Protein AF-A0A2E9K2K3-F1 (afdb_monomer_lite)

Sequence (294 aa):
MCGYCFEGYYLSGWQNGNYDASRIDSEGLVLGEDGFVAMGLVEYTGGDESQARELMNRFPEFALTPWVIMKIHQQSPLSDDAVRWVDAAYARQAVVRQQPESYWYSHKDEYPRLDSFYHYARMGNWASLVSLPLLDEAERFLLDIFSHCTYEIKEGKPDGEMFILPSLYRNKLSDVFKAAPLEVFLATELLIQFRSESWVLPMTISVDVEVFFISYFPGWRRIVANHVFGNESSDIIETIGNILPLNTLKGLFLRHQNDKQRVSLLTHFVESRVSDDQVNPAELLAEMKNSAIF

Foldseek 3Di:
DAQVQCLVLLLQQFDPLDGHCVRRDPVPPVPPPLQCVQRNLLLLLEDAQVVLVVLCVPPVPDLCSLVSLLSHCVVPNYDPVSQVSSQVSLCVVLVVLCDPPAPNVVCCVVQVLLNVLSNPDGSVCNVVSDDPVNLVSLLVVLCVLLVQWDWDFDQQPDPRDTDTQGEHDADGNQCCQVRPVNSNSVSVVSCVVPVLVPPSLLNSLSYHYRHDNRGNVLSVSLVSLLSCCVRHDPVSVVSSLSRHALSSLLSSCSNPLVPPVSLVSSLVSLVRDPDGPRDDSVVSNVVSVVSNPD

pLDDT: mean 83.77, std 13.74, range [43.09, 98.38]

Radius of gyration: 18.71 Å; chains: 1; bounding box: 48×42×46 Å

Structure (mmCIF, N/CA/C/O backbone):
data_AF-A0A2E9K2K3-F1
#
_entry.id   AF-A0A2E9K2K3-F1
#
loop_
_atom_site.group_PDB
_atom_site.id
_atom_site.type_symbol
_atom_site.label_atom_id
_atom_site.label_alt_id
_atom_site.label_comp_id
_atom_site.label_asym_id
_atom_site.label_entity_id
_atom_site.label_seq_id
_atom_site.pdbx_PDB_ins_code
_atom_site.Cartn_x
_atom_site.Cartn_y
_atom_site.Cartn_z
_atom_site.occupancy
_atom_site.B_iso_or_equiv
_atom_site.auth_seq_id
_atom_site.auth_comp_id
_atom_site.auth_asym_id
_atom_site.auth_atom_id
_atom_site.pdbx_PDB_model_num
ATOM 1 N N . MET A 1 1 ? -11.976 -5.772 -19.505 1.00 48.38 1 MET A N 1
ATOM 2 C CA . MET A 1 1 ? -11.391 -4.452 -19.829 1.00 48.38 1 MET A CA 1
ATOM 3 C C . MET A 1 1 ? -10.269 -4.241 -18.802 1.00 48.38 1 MET A C 1
ATOM 5 O O . MET A 1 1 ? -10.520 -4.515 -17.637 1.00 48.38 1 MET A O 1
ATOM 9 N N . CYS A 1 2 ? -9.050 -3.883 -19.229 1.00 64.31 2 CYS A N 1
ATOM 10 C CA . CYS A 1 2 ? -7.805 -3.844 -18.431 1.00 64.31 2 CYS A CA 1
ATOM 11 C C . CYS A 1 2 ? -7.724 -2.665 -17.432 1.00 64.31 2 CYS A C 1
ATOM 13 O O . CYS A 1 2 ? -7.708 -1.517 -17.867 1.00 64.31 2 CYS A O 1
ATOM 15 N N . GLY A 1 3 ? -7.644 -2.929 -16.117 1.00 60.19 3 GLY A N 1
ATOM 16 C CA . GLY A 1 3 ? -7.465 -1.880 -15.095 1.00 60.19 3 GLY A CA 1
ATOM 17 C C . GLY A 1 3 ? -6.051 -1.315 -14.989 1.00 60.19 3 GLY A C 1
ATOM 18 O O . GLY A 1 3 ? -5.879 -0.130 -14.728 1.00 60.19 3 GLY A O 1
ATOM 19 N N . TYR A 1 4 ? -5.047 -2.115 -15.331 1.00 67.94 4 TYR A N 1
ATOM 20 C CA . TYR A 1 4 ? -3.658 -1.670 -15.397 1.00 67.94 4 TYR A CA 1
ATOM 21 C C . TYR A 1 4 ? -3.387 -0.558 -16.425 1.00 67.94 4 TYR A C 1
ATOM 23 O O . TYR A 1 4 ? -2.422 0.196 -16.323 1.00 67.94 4 TYR A O 1
ATOM 31 N N . CYS A 1 5 ? -4.248 -0.446 -17.434 1.00 71.75 5 CYS A N 1
ATOM 32 C CA . CYS A 1 5 ? -4.056 0.430 -18.580 1.00 71.75 5 CYS A CA 1
ATOM 33 C C . CYS A 1 5 ? -4.129 1.929 -18.223 1.00 71.75 5 CYS A C 1
ATOM 35 O O . CYS A 1 5 ? -3.732 2.766 -19.030 1.00 71.75 5 CYS A O 1
ATOM 37 N N . PHE A 1 6 ? -4.594 2.272 -17.017 1.00 74.06 6 PHE A N 1
ATOM 38 C CA . PHE A 1 6 ? -4.644 3.649 -16.514 1.00 74.06 6 PHE A CA 1
ATOM 39 C C . PHE A 1 6 ? -3.600 3.936 -15.434 1.00 74.06 6 PHE A C 1
ATOM 41 O O . PHE A 1 6 ? -3.493 5.073 -14.985 1.00 74.06 6 PHE A O 1
ATOM 48 N N . GLU A 1 7 ? -2.795 2.957 -15.018 1.00 78.06 7 GLU A N 1
ATOM 49 C CA . GLU A 1 7 ? -1.817 3.176 -13.947 1.00 78.06 7 GLU A CA 1
ATOM 50 C C . GLU A 1 7 ? -0.791 4.238 -14.307 1.00 78.06 7 GLU A C 1
ATOM 52 O O . GLU A 1 7 ? -0.54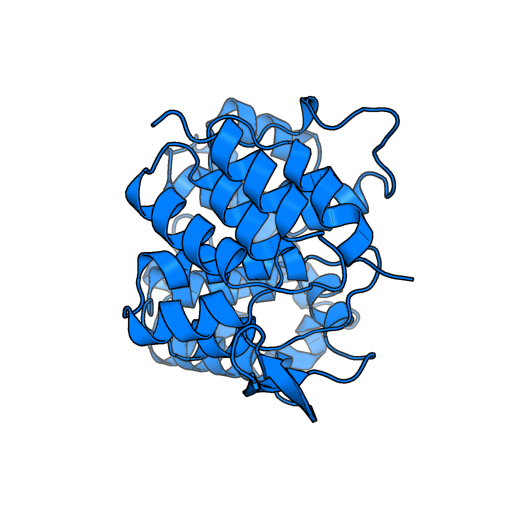5 5.142 -13.512 1.00 78.06 7 GLU A O 1
ATOM 57 N N . GLY A 1 8 ? -0.250 4.177 -15.527 1.00 77.69 8 GLY A N 1
ATOM 58 C CA . GLY A 1 8 ? 0.701 5.175 -16.015 1.00 77.69 8 GLY A CA 1
ATOM 59 C C . GLY A 1 8 ? 0.149 6.602 -15.944 1.00 77.69 8 GLY A C 1
ATOM 60 O O . GLY A 1 8 ? 0.905 7.539 -15.700 1.00 77.69 8 GLY A O 1
ATOM 61 N N . TYR A 1 9 ? -1.171 6.757 -16.077 1.00 81.19 9 TYR A N 1
ATOM 62 C CA . TYR A 1 9 ? -1.842 8.041 -15.949 1.00 81.19 9 TYR A CA 1
ATOM 63 C C . TYR A 1 9 ? -1.829 8.549 -14.503 1.00 81.19 9 TYR A C 1
ATOM 65 O O . TYR A 1 9 ? -1.385 9.668 -14.255 1.00 81.19 9 TYR A O 1
ATOM 73 N N . TYR A 1 10 ? -2.222 7.727 -13.527 1.00 83.25 10 TYR A N 1
ATOM 74 C CA . TYR A 1 10 ? -2.184 8.135 -12.117 1.00 83.25 10 TYR A CA 1
ATOM 75 C C . TYR A 1 10 ? -0.760 8.317 -11.586 1.00 83.25 10 TYR A C 1
ATOM 77 O O . TYR A 1 10 ? -0.550 9.142 -10.698 1.00 83.25 10 TYR A O 1
ATOM 85 N N . LEU A 1 11 ? 0.223 7.613 -12.158 1.00 86.12 11 LEU A N 1
ATOM 86 C CA . LEU A 1 11 ? 1.640 7.799 -11.848 1.00 86.12 11 LEU A CA 1
ATOM 87 C C . LEU A 1 11 ? 2.203 9.134 -12.362 1.00 86.12 11 LEU A C 1
ATOM 89 O O . LEU A 1 11 ? 3.205 9.595 -11.823 1.00 86.12 11 LEU A O 1
ATOM 93 N N . SER A 1 12 ? 1.561 9.794 -13.333 1.00 83.56 12 SER A N 1
ATOM 94 C CA . SER A 1 12 ? 1.997 11.117 -13.816 1.00 83.56 12 SER A CA 1
ATOM 95 C C . SER A 1 12 ? 1.914 12.226 -12.756 1.00 83.56 12 SER A C 1
ATOM 97 O O . SER A 1 12 ? 2.543 13.271 -12.910 1.00 83.56 12 SER A O 1
ATOM 99 N N . GLY A 1 13 ? 1.191 11.988 -11.653 1.00 84.44 13 GLY A N 1
ATOM 100 C CA . GLY A 1 13 ? 1.174 12.880 -10.492 1.00 84.44 13 GLY A CA 1
ATOM 101 C C . GLY A 1 13 ? 2.507 12.948 -9.734 1.00 84.44 13 GLY A C 1
ATOM 102 O O . GLY A 1 13 ? 2.710 13.868 -8.945 1.00 84.44 13 GLY A O 1
ATOM 103 N N . TRP A 1 14 ? 3.432 12.009 -9.955 1.00 86.75 14 TRP A N 1
ATOM 104 C CA . TRP A 1 14 ? 4.758 12.053 -9.340 1.00 86.75 14 TRP A CA 1
ATOM 105 C C . TRP A 1 14 ? 5.686 13.050 -10.046 1.00 86.75 14 TRP A C 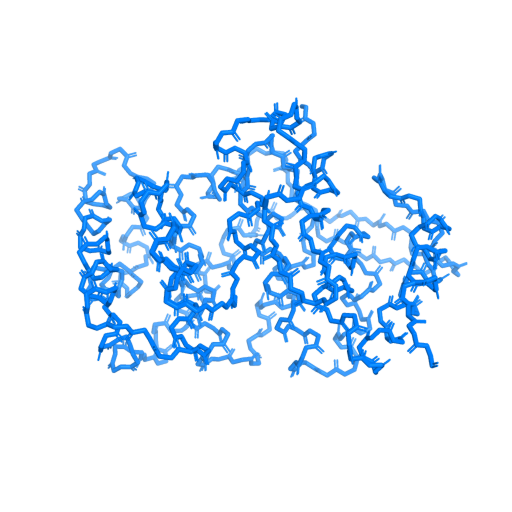1
ATOM 107 O O . TRP A 1 14 ? 5.885 12.993 -11.259 1.00 86.75 14 TRP A O 1
ATOM 117 N N . GLN A 1 15 ? 6.348 13.907 -9.269 1.00 79.44 15 GLN A N 1
ATOM 118 C CA . GLN A 1 15 ? 7.482 14.707 -9.725 1.00 79.44 15 GLN A CA 1
ATOM 119 C C . GLN A 1 15 ? 8.516 14.875 -8.608 1.00 79.44 15 GLN A C 1
ATOM 121 O O . GLN A 1 15 ? 8.186 15.288 -7.497 1.00 79.44 15 GLN A O 1
ATOM 126 N N . ASN A 1 16 ? 9.790 14.632 -8.924 1.00 77.31 16 ASN A N 1
ATOM 127 C CA . ASN A 1 16 ? 10.926 14.821 -8.018 1.00 77.31 16 ASN A CA 1
ATOM 128 C C . ASN A 1 16 ? 10.736 14.091 -6.674 1.00 77.31 16 ASN A C 1
ATOM 130 O O . ASN A 1 16 ? 11.061 14.639 -5.618 1.00 77.31 16 ASN A O 1
ATOM 134 N N . GLY A 1 17 ? 10.160 12.884 -6.703 1.00 80.62 17 GLY A N 1
ATOM 135 C CA . GLY A 1 17 ? 9.870 12.091 -5.504 1.00 80.62 17 GLY A CA 1
ATOM 136 C C . GLY A 1 17 ? 8.690 12.578 -4.655 1.00 80.62 17 GLY A C 1
ATOM 137 O O . GLY A 1 17 ? 8.510 12.078 -3.550 1.00 80.62 17 GLY A O 1
ATOM 138 N N . ASN A 1 18 ? 7.880 13.525 -5.140 1.00 82.94 18 ASN A N 1
ATOM 139 C CA . ASN A 1 18 ? 6.654 13.974 -4.474 1.00 82.94 18 ASN A CA 1
ATOM 140 C C . ASN A 1 18 ? 5.435 13.683 -5.348 1.00 82.94 18 ASN A C 1
ATOM 142 O O . ASN A 1 18 ? 5.488 13.878 -6.562 1.00 82.94 18 ASN A O 1
ATOM 146 N N . TYR A 1 19 ? 4.342 13.239 -4.731 1.00 85.81 19 TYR A N 1
ATOM 147 C CA . TYR A 1 19 ? 3.086 12.988 -5.427 1.00 85.81 19 TYR A CA 1
ATOM 148 C C . TYR A 1 19 ? 2.134 14.173 -5.282 1.00 85.81 19 TYR A C 1
ATOM 150 O O . TYR A 1 19 ? 1.870 14.625 -4.170 1.00 85.81 19 TYR A O 1
ATOM 158 N N . ASP A 1 20 ? 1.607 14.654 -6.403 1.00 80.81 20 ASP A N 1
ATOM 159 C CA . ASP A 1 20 ? 0.660 15.761 -6.458 1.00 80.81 20 ASP A CA 1
ATOM 160 C C . ASP A 1 20 ? -0.375 15.504 -7.564 1.00 80.81 20 ASP A C 1
ATOM 162 O O . ASP A 1 20 ? -0.107 15.614 -8.763 1.00 80.81 20 ASP A O 1
ATOM 166 N N . ALA A 1 21 ? -1.594 15.155 -7.150 1.00 77.94 21 ALA A N 1
ATOM 167 C CA . ALA A 1 21 ? -2.686 14.844 -8.060 1.00 77.94 21 ALA A CA 1
ATOM 168 C C . ALA A 1 21 ? -3.215 16.046 -8.846 1.00 77.94 21 ALA A C 1
ATOM 170 O O . ALA A 1 21 ? -3.940 15.835 -9.813 1.00 77.94 21 ALA A O 1
ATOM 171 N N . SER A 1 22 ? -2.883 17.291 -8.480 1.00 75.44 22 SER A N 1
ATOM 172 C CA . SER A 1 22 ? -3.309 18.465 -9.263 1.00 75.44 22 SER A CA 1
ATOM 173 C C . SER A 1 22 ? -2.671 18.508 -10.656 1.00 75.44 22 SER A C 1
ATOM 175 O O . SER A 1 22 ? -3.162 19.191 -11.551 1.00 75.44 22 SER A O 1
ATOM 177 N N . ARG A 1 23 ? -1.591 17.744 -10.850 1.00 74.62 23 ARG A N 1
ATOM 178 C CA . ARG A 1 23 ? -0.863 17.598 -12.119 1.00 74.62 23 ARG A CA 1
ATOM 179 C C . ARG A 1 23 ? -1.487 16.586 -13.062 1.00 74.62 23 ARG A C 1
ATOM 181 O O . ARG A 1 23 ? -1.112 16.526 -14.229 1.00 74.62 23 ARG A O 1
ATOM 188 N N . ILE A 1 24 ? -2.398 15.776 -12.544 1.00 76.81 24 ILE A N 1
ATOM 189 C CA . ILE A 1 24 ? -3.171 14.841 -13.337 1.00 76.81 24 ILE A CA 1
ATOM 190 C C . ILE A 1 24 ? -4.220 15.678 -14.071 1.00 76.81 24 ILE A C 1
ATOM 192 O O . ILE A 1 24 ? -5.016 16.360 -13.429 1.00 76.81 24 ILE A O 1
ATOM 196 N N . ASP A 1 25 ? -4.192 15.668 -15.405 1.00 59.47 25 ASP A N 1
ATOM 197 C CA . ASP A 1 25 ? -5.058 16.516 -16.231 1.00 59.47 25 ASP A CA 1
ATOM 198 C C . ASP A 1 25 ? -6.541 16.363 -15.832 1.00 59.47 25 ASP A C 1
ATOM 200 O O . ASP A 1 25 ? -7.069 15.256 -15.679 1.00 59.47 25 ASP A O 1
ATOM 204 N N . SER A 1 26 ? -7.215 17.498 -15.636 1.00 53.34 26 SER A N 1
ATOM 205 C CA . SER A 1 26 ? -8.619 17.575 -15.223 1.00 53.34 26 SER A CA 1
ATOM 206 C C . SER A 1 26 ? -9.590 16.990 -16.255 1.00 53.34 26 SER A C 1
ATOM 208 O O . SER A 1 26 ? -10.634 16.467 -15.866 1.00 53.34 26 SER A O 1
ATOM 210 N N . GLU A 1 27 ? -9.237 17.004 -17.548 1.00 44.72 27 GLU A N 1
ATOM 211 C CA . GLU A 1 27 ? -10.013 16.331 -18.605 1.00 44.72 27 GLU A CA 1
ATOM 212 C C . GLU A 1 27 ? -9.815 14.802 -18.594 1.00 44.72 27 GLU A C 1
ATOM 214 O O . GLU A 1 27 ? -10.581 14.063 -19.213 1.00 44.72 27 GLU A O 1
ATOM 219 N N . GLY A 1 28 ? -8.813 14.312 -17.853 1.00 46.88 28 GLY A N 1
ATOM 220 C CA . GLY A 1 28 ? -8.371 12.925 -17.848 1.00 46.88 28 GLY A CA 1
ATOM 221 C C . GLY A 1 28 ? -8.604 12.171 -16.539 1.00 46.88 28 GLY A C 1
ATOM 222 O O . GLY A 1 28 ? -7.968 11.147 -16.334 1.00 46.88 28 GLY A O 1
ATOM 223 N N . LEU A 1 29 ? -9.535 12.564 -15.659 1.00 58.34 29 LEU A N 1
ATOM 224 C CA . LEU A 1 29 ? -10.075 11.621 -14.657 1.00 58.34 29 LEU A CA 1
ATOM 225 C C . LEU A 1 29 ? -10.868 10.518 -15.383 1.00 58.34 29 LEU A C 1
ATOM 227 O O . LEU A 1 29 ? -12.095 10.475 -15.325 1.00 58.34 29 LEU A O 1
ATOM 231 N N . VAL A 1 30 ? -10.161 9.625 -16.087 1.00 60.34 30 VAL A N 1
ATOM 232 C CA . VAL A 1 30 ? -10.735 8.662 -17.039 1.00 60.34 30 VAL A CA 1
ATOM 233 C C . VAL A 1 30 ? -11.764 7.756 -16.360 1.00 60.34 30 VAL A C 1
ATOM 235 O O . VAL A 1 30 ? -12.686 7.263 -17.002 1.00 60.34 30 VAL A O 1
ATOM 238 N N . LEU A 1 31 ? -11.627 7.579 -15.043 1.00 68.50 31 LEU A N 1
ATOM 239 C CA . LEU A 1 31 ? -12.462 6.725 -14.205 1.00 68.50 31 LEU A CA 1
ATOM 240 C C . LEU A 1 31 ? -13.157 7.474 -13.053 1.00 68.50 31 LEU A C 1
ATOM 242 O O . LEU A 1 31 ? -13.659 6.836 -12.129 1.00 68.50 31 LEU A O 1
ATOM 246 N N . GLY A 1 32 ? -13.170 8.811 -13.080 1.00 77.19 32 GLY A N 1
ATOM 247 C CA . GLY A 1 32 ? -13.750 9.628 -12.010 1.00 77.19 32 GLY A CA 1
ATOM 248 C C . GLY A 1 32 ? -13.039 9.482 -10.657 1.00 77.19 32 GLY A C 1
ATOM 249 O O . GLY A 1 32 ? -11.881 9.058 -10.577 1.00 77.19 32 GLY A O 1
ATOM 250 N N . GLU A 1 33 ? -13.740 9.858 -9.585 1.00 79.44 33 GLU A N 1
ATOM 251 C CA . GLU A 1 33 ? -13.212 9.837 -8.212 1.00 79.44 33 GLU A CA 1
ATOM 252 C C . GLU A 1 33 ? -12.865 8.421 -7.738 1.00 79.44 33 GLU A C 1
ATOM 254 O O . GLU A 1 33 ? -11.801 8.229 -7.156 1.00 79.44 33 GLU A O 1
ATOM 259 N N . ASP A 1 34 ? -13.688 7.420 -8.061 1.00 77.62 34 ASP A N 1
ATOM 260 C CA . ASP A 1 34 ? -13.450 6.026 -7.664 1.00 77.62 34 ASP A CA 1
ATOM 261 C C . ASP A 1 34 ? -12.127 5.482 -8.217 1.00 77.62 34 ASP A C 1
ATOM 263 O O . ASP A 1 34 ? -11.364 4.828 -7.503 1.00 77.62 34 ASP A O 1
ATOM 267 N N . GLY A 1 35 ? -11.819 5.763 -9.488 1.00 77.62 35 GLY A N 1
ATOM 268 C CA . GLY A 1 35 ? -10.556 5.334 -10.085 1.00 77.62 35 GLY A CA 1
ATOM 269 C C . GLY A 1 35 ? -9.352 6.082 -9.525 1.00 77.62 35 GLY A C 1
ATOM 270 O O . GLY A 1 35 ? -8.306 5.475 -9.297 1.00 77.62 35 GLY A O 1
ATOM 271 N N . PHE A 1 36 ? -9.507 7.377 -9.231 1.00 80.44 36 PHE A N 1
ATOM 272 C CA . PHE A 1 36 ? -8.468 8.133 -8.537 1.00 80.44 36 PHE A CA 1
ATOM 273 C C . PHE A 1 36 ? -8.199 7.583 -7.141 1.00 80.44 36 PHE A C 1
ATOM 275 O O . PHE A 1 36 ? -7.045 7.410 -6.759 1.00 80.44 36 PHE A O 1
ATOM 282 N N . VAL A 1 37 ? -9.240 7.259 -6.385 1.00 81.00 37 VAL A N 1
ATOM 283 C CA . VAL A 1 37 ? -9.073 6.688 -5.053 1.00 81.00 37 VAL A CA 1
ATOM 284 C C . VAL A 1 37 ? -8.426 5.303 -5.117 1.00 81.00 37 VAL A C 1
ATOM 286 O O . VAL A 1 37 ? -7.546 4.996 -4.314 1.00 81.00 37 VAL A O 1
ATOM 289 N N . ALA A 1 38 ? -8.795 4.490 -6.105 1.00 78.62 38 ALA A N 1
ATOM 290 C CA . ALA A 1 38 ? -8.217 3.166 -6.288 1.00 78.62 38 ALA A CA 1
ATOM 291 C C . ALA A 1 38 ? -6.723 3.194 -6.657 1.00 78.62 38 ALA A C 1
ATOM 293 O O . ALA A 1 38 ? -5.954 2.368 -6.167 1.00 78.62 38 ALA A O 1
ATOM 294 N N . MET A 1 39 ? -6.302 4.136 -7.508 1.00 79.25 39 MET A N 1
ATOM 295 C CA . MET A 1 39 ? -4.968 4.103 -8.124 1.00 79.25 39 MET A CA 1
ATOM 296 C C . MET A 1 39 ? -4.033 5.249 -7.733 1.00 79.25 39 MET A C 1
ATOM 298 O O . MET A 1 39 ? -2.820 5.060 -7.776 1.00 79.25 39 MET A O 1
ATOM 302 N N . GLY A 1 40 ? -4.571 6.415 -7.374 1.00 82.00 40 GLY A N 1
ATOM 303 C CA . GLY A 1 40 ? -3.816 7.631 -7.059 1.00 82.00 40 GLY A CA 1
ATOM 304 C C . GLY A 1 40 ? -3.781 7.978 -5.571 1.00 82.00 40 GLY A C 1
ATOM 305 O O . GLY A 1 40 ? -2.737 8.375 -5.066 1.00 82.00 40 GLY A O 1
ATOM 306 N N . LEU A 1 41 ? -4.878 7.784 -4.825 1.00 86.19 41 LEU A N 1
ATOM 307 C CA . LEU A 1 41 ? -4.931 8.150 -3.398 1.00 86.19 41 LEU A CA 1
ATOM 308 C C . LEU A 1 41 ? -3.833 7.454 -2.584 1.00 86.19 41 LEU A C 1
ATOM 310 O O . LEU A 1 41 ? -3.184 8.071 -1.747 1.00 86.19 41 LEU A O 1
ATOM 314 N N . VAL A 1 42 ? -3.592 6.178 -2.867 1.00 85.81 42 VAL A N 1
ATOM 315 C CA . VAL A 1 42 ? -2.572 5.349 -2.209 1.00 85.81 42 VAL A CA 1
ATOM 316 C C . VAL A 1 42 ? -1.132 5.782 -2.495 1.00 85.81 42 VAL A C 1
ATOM 318 O O . VAL A 1 42 ? -0.221 5.299 -1.831 1.00 85.81 42 VAL A O 1
ATOM 321 N N . GLU A 1 43 ? -0.909 6.699 -3.437 1.00 86.75 43 GLU A N 1
ATOM 322 C CA . GLU A 1 43 ? 0.409 7.281 -3.701 1.00 86.75 43 GLU A CA 1
ATOM 323 C C . GLU A 1 43 ? 0.756 8.405 -2.707 1.00 86.75 43 GLU A C 1
ATOM 325 O O . GLU A 1 43 ? 1.941 8.638 -2.456 1.00 86.75 43 GLU A O 1
ATOM 330 N N . TYR A 1 44 ? -0.247 9.015 -2.051 1.00 84.00 44 TYR A N 1
ATOM 331 C CA . TYR A 1 44 ? -0.106 10.045 -1.004 1.00 84.00 44 TYR A CA 1
ATOM 332 C C . TYR A 1 44 ? 0.415 9.502 0.337 1.00 84.00 44 TYR A C 1
ATOM 334 O O . TYR A 1 44 ? -0.049 9.873 1.411 1.00 84.00 44 TYR A O 1
ATOM 342 N N . THR A 1 45 ? 1.408 8.619 0.335 1.00 71.56 45 THR A N 1
ATOM 343 C CA . THR A 1 45 ? 1.966 8.095 1.594 1.00 71.56 45 THR A CA 1
ATOM 344 C C . THR A 1 45 ? 2.991 9.028 2.236 1.00 71.56 45 THR A C 1
ATOM 346 O O . THR A 1 45 ? 3.723 8.571 3.104 1.00 71.56 45 THR A O 1
ATOM 349 N N . GLY A 1 46 ? 3.071 10.287 1.802 1.00 72.56 46 GLY A N 1
ATOM 350 C CA . GLY A 1 46 ? 3.877 11.351 2.395 1.00 72.56 46 GLY A CA 1
ATOM 351 C C . GLY A 1 46 ? 3.217 12.712 2.186 1.00 72.56 46 GLY A C 1
ATOM 352 O O . GLY A 1 46 ? 2.381 12.862 1.296 1.00 72.56 46 GLY A O 1
ATOM 353 N N . GLY A 1 47 ? 3.535 13.681 3.045 1.00 82.00 47 GLY A N 1
ATOM 354 C CA . GLY A 1 47 ? 2.908 15.002 3.022 1.00 82.00 47 GLY A CA 1
ATOM 355 C C . GLY A 1 47 ? 2.864 15.679 4.389 1.00 82.00 47 GLY A C 1
ATOM 356 O O . GLY A 1 47 ? 3.566 15.282 5.322 1.00 82.00 47 GLY A O 1
ATOM 357 N N . ASP A 1 48 ? 2.026 16.707 4.496 1.00 87.50 48 ASP A N 1
ATOM 358 C CA . ASP A 1 48 ? 1.853 17.519 5.696 1.00 87.50 48 ASP A CA 1
ATOM 359 C C . ASP A 1 48 ? 0.372 17.672 6.099 1.00 87.50 48 ASP A C 1
ATOM 361 O O . ASP A 1 48 ? -0.536 17.048 5.542 1.00 87.50 48 ASP A O 1
ATOM 365 N N . GLU A 1 49 ? 0.128 18.522 7.095 1.00 91.31 49 GLU A N 1
ATOM 366 C CA . GLU A 1 49 ? -1.204 18.848 7.606 1.00 91.31 49 GLU A CA 1
ATOM 367 C C . GLU A 1 4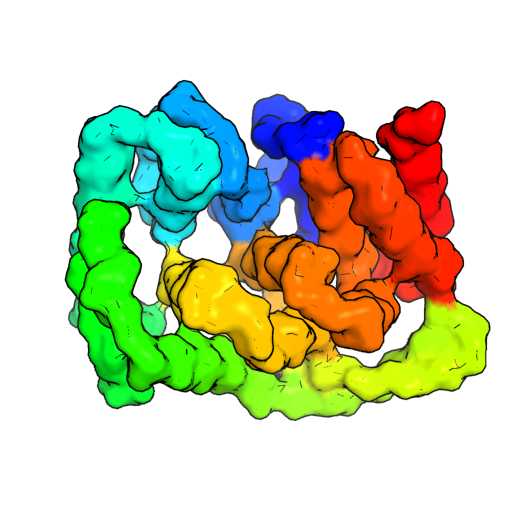9 ? -2.145 19.411 6.529 1.00 91.31 49 GLU A C 1
ATOM 369 O O . GLU A 1 49 ? -3.344 19.121 6.550 1.00 91.31 49 GLU A O 1
ATOM 374 N N . SER A 1 50 ? -1.631 20.201 5.582 1.00 89.50 50 SER A N 1
ATOM 375 C CA . SER A 1 50 ? -2.445 20.765 4.503 1.00 89.50 50 SER A CA 1
ATOM 376 C C . SER A 1 50 ? -2.928 19.655 3.576 1.00 89.50 50 SER A C 1
ATOM 378 O O . SER A 1 50 ? -4.121 19.583 3.270 1.00 89.50 50 SER A O 1
ATOM 380 N N . GLN A 1 51 ? -2.023 18.746 3.200 1.00 87.25 51 GLN A N 1
ATOM 381 C CA . GLN A 1 51 ? -2.359 17.597 2.361 1.00 87.25 51 GLN A CA 1
ATOM 382 C C . GLN A 1 51 ? -3.378 16.682 3.050 1.00 87.25 51 GLN A C 1
ATOM 384 O O . GLN A 1 51 ? -4.378 16.298 2.444 1.00 87.25 51 GLN A O 1
ATOM 389 N N . ALA A 1 52 ? -3.179 16.380 4.337 1.00 91.25 52 ALA A N 1
ATOM 390 C CA . ALA A 1 52 ? -4.126 15.578 5.108 1.00 91.25 52 ALA A CA 1
ATOM 391 C C . ALA A 1 52 ? -5.522 16.225 5.151 1.00 91.25 52 ALA A C 1
ATOM 393 O O . ALA A 1 52 ? -6.528 15.540 4.961 1.00 91.25 52 ALA A O 1
ATOM 394 N N . ARG A 1 53 ? -5.606 17.550 5.347 1.00 91.88 53 ARG A N 1
ATOM 395 C CA . ARG A 1 53 ? -6.882 18.288 5.352 1.00 91.88 53 ARG A CA 1
ATOM 396 C C . ARG A 1 53 ? -7.580 18.287 4.003 1.00 91.88 53 ARG A C 1
ATOM 398 O O . ARG A 1 53 ? -8.802 18.151 3.969 1.00 91.88 53 ARG A O 1
ATOM 405 N N . GLU A 1 54 ? -6.835 18.407 2.910 1.00 89.25 54 GLU A N 1
ATOM 406 C CA . GLU A 1 54 ? -7.400 18.273 1.567 1.00 89.25 54 GLU A CA 1
ATOM 407 C C . GLU A 1 54 ? -8.058 16.898 1.390 1.00 89.25 54 GLU A C 1
ATOM 409 O O . GLU A 1 54 ? -9.230 16.822 1.018 1.00 89.25 54 GLU A O 1
ATOM 414 N N . LEU A 1 55 ? -7.345 15.820 1.736 1.00 89.69 55 LEU A N 1
ATOM 415 C CA . LEU A 1 55 ? -7.847 14.450 1.604 1.00 89.69 55 LEU A CA 1
ATOM 416 C C . LEU A 1 55 ? -9.085 14.198 2.477 1.00 89.69 55 LEU A C 1
ATOM 418 O O . LEU A 1 55 ? -10.054 13.607 2.000 1.00 89.69 55 LEU A O 1
ATOM 422 N N . MET A 1 56 ? -9.092 14.696 3.720 1.00 91.94 56 MET A N 1
ATOM 423 C CA . MET A 1 56 ? -10.255 14.604 4.617 1.00 91.94 56 MET A CA 1
ATOM 424 C C . MET A 1 56 ? -11.497 15.292 4.044 1.00 91.94 56 MET A C 1
ATOM 426 O O . MET A 1 56 ? -12.605 14.797 4.234 1.00 91.94 56 MET A O 1
ATOM 430 N N . ASN A 1 57 ? -11.330 16.426 3.360 1.00 89.62 57 ASN A N 1
ATOM 431 C CA . ASN A 1 57 ? -12.449 17.183 2.797 1.00 89.62 57 ASN A CA 1
ATOM 432 C C . ASN A 1 57 ? -12.930 16.608 1.463 1.00 89.62 57 ASN A C 1
ATOM 434 O O . ASN A 1 57 ? -14.129 16.609 1.192 1.00 89.62 57 ASN A O 1
ATOM 438 N N . ARG A 1 58 ? -11.998 16.148 0.625 1.00 86.31 58 ARG A N 1
ATOM 439 C CA . ARG A 1 58 ? -12.282 15.715 -0.745 1.00 86.31 58 ARG A CA 1
ATOM 440 C C . ARG A 1 58 ? -12.737 14.261 -0.827 1.00 86.31 58 ARG A C 1
ATOM 442 O O . ARG A 1 58 ? -13.596 13.954 -1.642 1.00 86.31 58 ARG A O 1
ATOM 449 N N . PHE A 1 59 ? -12.202 13.380 0.022 1.00 88.38 59 PHE A N 1
ATOM 450 C CA . PHE A 1 59 ? -12.462 11.936 -0.035 1.00 88.38 59 PHE A CA 1
ATOM 451 C C . PHE A 1 59 ? -12.912 11.325 1.311 1.00 88.38 59 PHE A C 1
ATOM 453 O O . PHE A 1 59 ? -12.415 10.258 1.684 1.00 88.38 59 PHE A O 1
ATOM 460 N N . PRO A 1 60 ? -13.846 11.936 2.069 1.00 88.75 60 PRO A N 1
ATOM 461 C CA . PRO A 1 60 ? -14.186 11.476 3.419 1.00 88.75 60 PRO A CA 1
ATOM 462 C C . PRO A 1 60 ? -14.870 10.102 3.481 1.00 88.75 60 PRO A C 1
ATOM 464 O O . PRO A 1 60 ? -14.780 9.423 4.504 1.00 88.75 60 PRO A O 1
ATOM 467 N N . GLU A 1 61 ? -15.562 9.712 2.410 1.00 86.75 61 GLU A N 1
ATOM 468 C CA . GLU A 1 61 ? -16.369 8.484 2.339 1.00 86.75 61 GLU A CA 1
ATOM 469 C C . GLU A 1 61 ? -15.546 7.246 1.949 1.00 86.75 61 GLU A C 1
ATOM 471 O O . GLU A 1 61 ? -15.992 6.110 2.110 1.00 86.75 61 GLU A O 1
ATOM 476 N N . PHE A 1 62 ? -14.324 7.440 1.451 1.00 87.88 62 PHE A N 1
ATOM 477 C CA . PHE A 1 62 ? -13.507 6.345 0.951 1.00 87.88 62 PHE A CA 1
ATOM 478 C C . PHE A 1 62 ? -12.728 5.652 2.071 1.00 87.88 62 PHE A C 1
ATOM 480 O O . PHE A 1 62 ? -12.031 6.284 2.866 1.00 87.88 62 PHE A O 1
ATOM 487 N N . ALA A 1 63 ? -12.800 4.318 2.099 1.00 86.31 63 ALA A N 1
ATOM 488 C CA . ALA A 1 63 ? -12.244 3.507 3.183 1.00 86.31 63 ALA A CA 1
ATOM 489 C C . ALA A 1 63 ? -10.717 3.643 3.350 1.00 86.31 63 ALA A C 1
ATOM 491 O O . ALA A 1 63 ? -10.220 3.490 4.464 1.00 86.31 63 ALA A O 1
ATOM 492 N N . LEU A 1 64 ? -9.970 3.961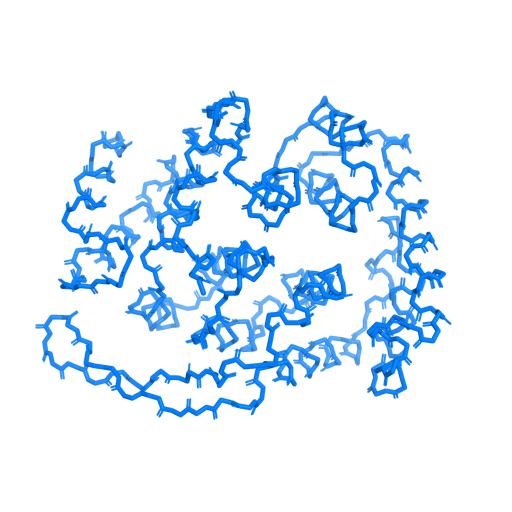 2.283 1.00 91.75 64 LEU A N 1
ATOM 493 C CA . LEU A 1 64 ? -8.512 4.125 2.350 1.00 91.75 64 LEU A CA 1
ATOM 494 C C . LEU A 1 64 ? -8.034 5.527 2.730 1.00 91.75 64 LEU A C 1
ATOM 496 O O . LEU A 1 64 ? -6.887 5.659 3.152 1.00 91.75 64 LEU A O 1
ATOM 500 N N . THR A 1 65 ? -8.872 6.560 2.653 1.00 92.69 65 THR A N 1
ATOM 501 C CA . THR A 1 65 ? -8.505 7.916 3.090 1.00 92.69 65 THR A CA 1
ATOM 502 C C . THR A 1 65 ? -7.927 7.953 4.511 1.00 92.69 65 THR A C 1
ATOM 504 O O . THR A 1 65 ? -6.838 8.506 4.684 1.00 92.69 65 THR A O 1
ATOM 507 N N . PRO A 1 66 ? -8.551 7.329 5.535 1.00 93.88 66 PRO A N 1
ATOM 508 C CA . PRO A 1 66 ? -7.959 7.295 6.873 1.00 93.88 66 PRO A CA 1
ATOM 509 C C . PRO A 1 66 ? -6.625 6.540 6.941 1.00 93.88 66 PRO A C 1
ATOM 511 O O . PRO A 1 66 ? -5.747 6.945 7.701 1.00 93.88 66 PRO A O 1
ATOM 514 N N . TRP A 1 67 ? -6.432 5.495 6.128 1.00 94.25 67 TRP A N 1
ATOM 515 C CA . TRP A 1 67 ? -5.151 4.787 6.058 1.00 94.25 67 TRP A CA 1
ATOM 516 C C . TRP A 1 67 ? -4.049 5.684 5.479 1.00 94.25 67 TRP A C 1
ATOM 518 O O . TRP A 1 67 ? -2.967 5.767 6.053 1.00 94.25 67 TRP A O 1
ATOM 528 N N . VAL A 1 68 ? -4.330 6.425 4.405 1.00 93.94 68 VAL A N 1
ATOM 529 C CA . VAL A 1 68 ? -3.369 7.373 3.815 1.00 93.94 68 VAL A CA 1
ATOM 530 C C . VAL A 1 68 ? -2.982 8.468 4.806 1.00 93.94 68 VAL A C 1
ATOM 532 O O . VAL A 1 68 ? -1.799 8.736 4.998 1.00 93.94 68 VAL A O 1
ATOM 535 N N . ILE A 1 69 ? -3.957 9.052 5.505 1.00 94.12 69 ILE A N 1
ATOM 536 C CA . ILE A 1 69 ? -3.686 10.072 6.529 1.00 94.12 69 ILE A CA 1
ATOM 537 C C . ILE A 1 69 ? -2.852 9.487 7.677 1.00 94.12 69 ILE A C 1
ATOM 539 O O . ILE A 1 69 ? -1.923 10.137 8.155 1.00 94.12 69 ILE A O 1
ATOM 543 N N . MET A 1 70 ? -3.121 8.242 8.087 1.00 93.00 70 MET A N 1
ATOM 544 C CA . MET A 1 70 ? -2.283 7.531 9.056 1.00 93.00 70 MET A CA 1
ATOM 545 C C . MET A 1 70 ? -0.838 7.379 8.549 1.00 93.00 70 MET A C 1
ATOM 547 O O . MET A 1 70 ? 0.093 7.589 9.326 1.00 93.00 70 MET A O 1
ATOM 551 N N . LYS A 1 71 ? -0.623 7.065 7.262 1.00 91.62 71 LYS A N 1
ATOM 552 C CA . LYS A 1 71 ? 0.725 7.010 6.663 1.00 91.62 71 LYS A CA 1
ATOM 553 C C . LYS A 1 71 ? 1.419 8.370 6.670 1.00 91.62 71 LYS A C 1
ATOM 555 O O . LYS A 1 71 ? 2.589 8.431 7.037 1.00 91.62 71 LYS A O 1
ATOM 560 N N . ILE A 1 72 ? 0.708 9.446 6.324 1.00 91.81 72 ILE A N 1
ATOM 561 C CA . ILE A 1 72 ? 1.243 10.814 6.409 1.00 91.81 72 ILE A CA 1
ATOM 562 C C . ILE A 1 72 ? 1.667 11.114 7.851 1.00 91.81 72 ILE A C 1
ATOM 564 O O . ILE A 1 72 ? 2.794 11.546 8.072 1.00 91.81 72 ILE A O 1
ATOM 568 N N . HIS A 1 73 ? 0.821 10.798 8.838 1.00 92.19 73 HIS A N 1
ATOM 569 C CA . HIS A 1 73 ? 1.126 11.015 10.254 1.00 92.19 73 HIS A CA 1
ATOM 570 C C . HIS A 1 73 ? 2.377 10.275 10.738 1.00 92.19 73 HIS A C 1
ATOM 572 O O . HIS A 1 73 ? 3.130 10.805 11.551 1.00 92.19 73 HIS A O 1
ATOM 578 N N . GLN A 1 74 ? 2.618 9.060 10.238 1.00 88.62 74 GLN A N 1
ATOM 579 C CA . GLN A 1 74 ? 3.822 8.289 10.567 1.00 88.62 74 GLN A CA 1
ATOM 580 C C . GLN A 1 74 ? 5.111 8.959 10.072 1.00 88.62 74 GLN A C 1
ATOM 582 O O . G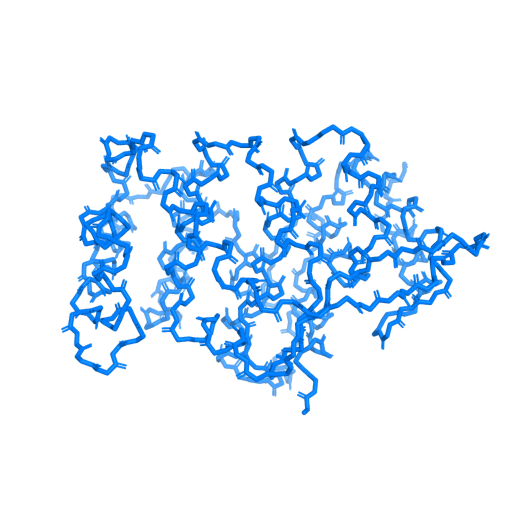LN A 1 74 ? 6.171 8.726 10.648 1.00 88.62 74 GLN A O 1
ATOM 587 N N . GLN A 1 75 ? 5.035 9.772 9.016 1.00 85.75 75 GLN A N 1
ATOM 588 C CA . GLN A 1 75 ? 6.181 10.506 8.475 1.00 85.75 75 GLN A CA 1
ATOM 589 C C . GLN A 1 75 ? 6.296 11.920 9.049 1.00 85.75 75 GLN A C 1
ATOM 591 O O . GLN A 1 75 ? 7.398 12.390 9.321 1.00 85.75 75 GLN A O 1
ATOM 596 N N . SER A 1 76 ? 5.162 12.592 9.232 1.00 87.81 76 SER A N 1
ATOM 597 C CA . SER A 1 76 ? 5.062 13.961 9.724 1.00 87.81 76 SER A CA 1
ATOM 598 C C . SER A 1 76 ? 3.901 14.051 10.716 1.00 87.81 76 SER A C 1
ATOM 600 O O . SER A 1 76 ? 2.746 13.923 10.300 1.00 87.81 76 SER A O 1
ATOM 602 N N . PRO A 1 77 ? 4.167 14.248 12.023 1.00 91.38 77 PRO A N 1
ATOM 603 C CA . PRO A 1 77 ? 3.117 14.298 13.033 1.00 91.38 77 PRO A CA 1
ATOM 604 C C . PRO A 1 77 ? 2.034 15.334 12.700 1.00 91.38 77 PRO A C 1
ATOM 606 O O . PRO A 1 77 ? 2.300 16.531 12.599 1.00 91.38 77 PRO A O 1
ATOM 609 N N . LEU A 1 78 ? 0.806 14.846 12.545 1.00 93.88 78 LEU A N 1
ATOM 610 C CA . LEU A 1 78 ? -0.394 15.646 12.274 1.00 93.88 78 LEU A CA 1
ATOM 611 C C . LEU A 1 78 ? -1.070 16.131 13.561 1.00 93.88 78 LEU A C 1
ATOM 613 O O . LEU A 1 78 ? -0.815 15.612 14.649 1.00 93.88 78 LEU A O 1
ATOM 617 N N . SER A 1 79 ? -1.977 17.097 13.417 1.00 94.75 79 SER A N 1
ATOM 618 C CA . SER A 1 79 ? -2.771 17.639 14.522 1.00 94.75 79 SER A CA 1
ATOM 619 C C . SER A 1 79 ? -3.708 16.611 15.171 1.00 94.75 79 SER A C 1
ATOM 621 O O . SER A 1 79 ? -4.181 15.668 14.530 1.00 94.75 79 SER A O 1
ATOM 623 N N . ASP A 1 80 ? -4.074 16.855 16.433 1.00 95.06 80 ASP A N 1
ATOM 624 C CA . ASP A 1 80 ? -5.054 16.032 17.155 1.00 95.06 80 ASP A CA 1
ATOM 625 C C . ASP A 1 80 ? -6.413 15.967 16.438 1.00 95.06 80 ASP A C 1
ATOM 627 O O . ASP A 1 80 ? -7.145 14.989 16.580 1.00 95.06 80 ASP A O 1
ATOM 631 N N . ASP A 1 81 ? -6.777 17.001 15.674 1.00 95.38 81 ASP A N 1
ATOM 632 C CA . ASP A 1 81 ? -8.004 17.016 14.874 1.00 95.38 81 ASP A CA 1
ATOM 633 C C . ASP A 1 81 ? -7.957 15.952 13.771 1.00 95.38 81 ASP A C 1
ATOM 635 O O . ASP A 1 81 ? -8.916 15.195 13.612 1.00 95.38 81 ASP A O 1
ATOM 639 N N . ALA A 1 82 ? -6.837 15.867 13.044 1.00 94.75 82 ALA A N 1
ATOM 640 C CA . ALA A 1 82 ? -6.627 14.860 12.008 1.00 94.75 82 ALA A CA 1
ATOM 641 C C . ALA A 1 82 ? -6.607 13.446 12.609 1.00 94.75 82 ALA A C 1
ATOM 643 O O . ALA A 1 82 ? -7.249 12.538 12.080 1.00 94.75 82 ALA A O 1
ATOM 644 N N . VAL A 1 83 ? -5.958 13.273 13.766 1.00 95.38 83 VAL A N 1
ATOM 645 C CA . VAL A 1 83 ? -5.940 11.997 14.501 1.00 95.38 83 VAL A CA 1
ATOM 646 C C . VAL A 1 83 ? -7.358 11.563 14.891 1.00 95.38 83 VAL A C 1
ATOM 648 O O . VAL A 1 83 ? -7.772 10.443 14.590 1.00 95.38 83 VAL A O 1
ATOM 651 N N . ARG A 1 84 ? -8.152 12.461 15.494 1.00 96.06 84 ARG A N 1
ATOM 652 C CA . ARG A 1 84 ? -9.549 12.162 15.859 1.00 96.06 84 ARG A CA 1
ATOM 653 C C . ARG A 1 84 ? -10.415 11.854 14.641 1.00 96.06 84 ARG A C 1
ATOM 655 O O . ARG A 1 84 ? -11.328 11.033 14.742 1.00 96.06 84 ARG A O 1
ATOM 662 N N . TRP A 1 85 ? -10.151 12.497 13.505 1.00 96.62 85 TRP A N 1
ATOM 663 C CA . TRP A 1 85 ? -10.859 12.215 12.260 1.00 96.62 85 TRP A CA 1
ATOM 664 C C . TRP A 1 85 ? -10.600 10.783 11.776 1.00 96.62 85 TRP A C 1
ATOM 666 O O . TRP A 1 85 ? -11.557 10.058 11.487 1.00 96.62 85 TRP A O 1
ATOM 676 N N . VAL A 1 86 ? -9.332 10.351 11.752 1.00 96.19 86 VAL A N 1
ATOM 677 C CA . VAL A 1 86 ? -8.945 8.981 11.368 1.00 96.19 86 VAL A CA 1
ATOM 678 C C . VAL A 1 86 ? -9.562 7.961 12.320 1.00 96.19 86 VAL A C 1
ATOM 680 O O . VAL A 1 86 ? -10.185 6.997 11.872 1.00 96.19 86 VAL A O 1
ATOM 683 N N . ASP A 1 87 ? -9.483 8.205 13.628 1.00 95.88 87 ASP A N 1
ATOM 684 C CA . ASP A 1 87 ? -10.061 7.319 14.640 1.00 95.88 87 ASP A CA 1
ATOM 685 C C . ASP A 1 87 ? -11.585 7.184 14.500 1.00 95.88 87 ASP A C 1
ATOM 687 O O . ASP A 1 87 ? -12.137 6.085 14.638 1.00 95.88 87 ASP A O 1
ATOM 691 N N . ALA A 1 88 ? -12.278 8.280 14.174 1.00 95.25 88 ALA A N 1
ATOM 692 C CA . ALA A 1 88 ? -13.707 8.259 13.885 1.00 95.25 88 ALA A CA 1
ATOM 693 C C . ALA A 1 88 ? -14.020 7.489 12.591 1.00 95.25 88 ALA A C 1
ATOM 695 O O . ALA A 1 88 ? -15.018 6.768 12.537 1.00 95.25 88 ALA A O 1
ATOM 696 N N . ALA A 1 89 ? -13.185 7.610 11.557 1.00 95.44 89 ALA A N 1
ATOM 697 C CA . ALA A 1 89 ? -13.338 6.855 10.316 1.00 95.44 89 ALA A CA 1
ATOM 698 C C . ALA A 1 89 ? -13.139 5.346 10.538 1.00 95.44 89 ALA A C 1
ATOM 700 O O . ALA A 1 89 ? -13.972 4.553 10.096 1.00 95.44 89 ALA A O 1
ATOM 701 N N . TYR A 1 90 ? -12.118 4.937 11.296 1.00 94.75 90 TYR A N 1
ATOM 702 C CA . TYR A 1 90 ? -11.919 3.533 11.676 1.00 94.75 90 TYR A CA 1
ATOM 703 C C . TYR A 1 90 ? -13.069 2.990 12.528 1.00 94.75 90 TYR A C 1
ATOM 705 O O . TYR A 1 90 ? -13.506 1.860 12.311 1.00 94.75 90 TYR A O 1
ATOM 713 N N . ALA A 1 91 ? -13.628 3.798 13.435 1.00 93.75 91 ALA A N 1
ATOM 714 C CA . ALA A 1 91 ? -14.819 3.414 14.189 1.00 93.75 91 ALA A CA 1
ATOM 715 C C . ALA A 1 91 ? -16.044 3.189 13.284 1.00 93.75 91 ALA A C 1
ATOM 717 O O . ALA A 1 91 ? -16.781 2.227 13.492 1.00 93.75 91 ALA A O 1
ATOM 718 N N . ARG A 1 92 ? -16.247 4.021 12.251 1.00 94.06 92 ARG A N 1
ATOM 719 C CA . ARG A 1 92 ? -17.312 3.797 11.254 1.00 94.06 92 ARG A CA 1
ATOM 720 C C . ARG A 1 92 ? -17.092 2.497 10.481 1.00 94.06 92 ARG A C 1
ATOM 722 O O . ARG A 1 92 ? -18.023 1.707 10.357 1.00 94.06 92 ARG A O 1
ATOM 729 N N . GLN A 1 93 ? -15.866 2.238 10.027 1.00 93.56 93 GLN A N 1
ATOM 730 C CA . GLN A 1 93 ? -15.531 0.999 9.315 1.00 93.56 93 GLN A CA 1
ATOM 731 C C . GLN A 1 93 ? -15.725 -0.246 10.193 1.00 93.56 93 GLN A C 1
ATOM 733 O O . GLN A 1 93 ? -16.206 -1.270 9.715 1.00 93.56 93 GLN A O 1
ATOM 738 N N . ALA A 1 94 ? -15.466 -0.152 11.501 1.00 93.38 94 ALA A N 1
ATOM 739 C CA . ALA A 1 94 ? -15.759 -1.235 12.438 1.00 93.38 94 ALA A CA 1
ATOM 740 C C . ALA A 1 94 ? -17.256 -1.594 12.496 1.00 93.38 94 ALA A C 1
ATOM 742 O O . ALA A 1 94 ? -17.582 -2.766 12.675 1.00 93.38 94 ALA A O 1
ATOM 743 N N . VAL A 1 95 ? -18.161 -0.624 12.309 1.00 93.56 95 VAL A N 1
ATOM 744 C CA . VAL A 1 95 ? -19.610 -0.877 12.213 1.00 93.56 95 VAL A CA 1
ATOM 745 C C . VAL A 1 95 ? -19.966 -1.526 10.875 1.00 93.56 95 VAL A C 1
ATOM 747 O O . VAL A 1 95 ? -20.703 -2.509 10.866 1.00 93.56 95 VAL A O 1
ATOM 750 N N . VAL A 1 96 ? -19.409 -1.028 9.763 1.00 93.38 96 VAL A N 1
ATOM 751 C CA . VAL A 1 96 ? -19.635 -1.583 8.412 1.00 93.38 96 VAL A CA 1
ATOM 752 C C . VAL A 1 96 ? -19.251 -3.063 8.352 1.00 93.38 96 VAL A C 1
ATOM 754 O O . VAL A 1 96 ? -20.017 -3.880 7.854 1.00 93.38 96 VAL A O 1
ATOM 757 N N . ARG A 1 97 ? -18.117 -3.445 8.949 1.00 93.56 97 ARG A N 1
ATOM 758 C CA . ARG A 1 97 ? -17.660 -4.846 9.038 1.00 93.56 97 ARG A CA 1
ATOM 759 C C . ARG A 1 97 ? -18.647 -5.797 9.717 1.00 93.56 97 ARG A C 1
ATOM 761 O O . ARG A 1 97 ? -18.587 -7.000 9.485 1.00 93.56 97 ARG A O 1
ATOM 768 N N . GLN A 1 98 ? -19.527 -5.284 10.577 1.00 93.19 98 GLN A N 1
ATOM 769 C CA . GLN A 1 98 ? -20.522 -6.093 11.287 1.00 93.19 98 GLN A CA 1
ATOM 770 C C . GLN A 1 98 ? -21.843 -6.231 10.519 1.00 93.19 98 GLN A C 1
ATOM 772 O O . GLN A 1 98 ? -22.745 -6.929 10.986 1.00 93.19 98 GLN A O 1
ATOM 777 N N . GLN A 1 99 ? -21.964 -5.600 9.351 1.00 94.50 99 GLN A N 1
ATOM 778 C CA . GLN A 1 99 ? -23.130 -5.733 8.490 1.00 94.50 99 GLN A CA 1
ATOM 779 C C . GLN A 1 99 ? -23.045 -7.022 7.652 1.00 94.50 99 GLN A C 1
ATOM 781 O O . GLN A 1 99 ? -21.985 -7.282 7.083 1.00 94.50 99 GLN A O 1
ATOM 786 N N . PRO A 1 100 ? -24.124 -7.823 7.534 1.00 94.00 100 PRO A N 1
ATOM 787 C CA . PRO A 1 100 ? -24.119 -9.091 6.792 1.00 94.00 100 PRO A CA 1
ATOM 788 C C . PRO A 1 100 ? -23.647 -9.008 5.333 1.00 94.00 100 PRO A C 1
ATOM 790 O O . PRO A 1 100 ? -23.143 -9.987 4.790 1.00 94.00 100 PRO A O 1
ATOM 793 N N . GLU A 1 101 ? -23.826 -7.854 4.698 1.00 91.25 101 GLU A N 1
ATOM 794 C CA . GLU A 1 101 ? -23.424 -7.557 3.324 1.00 91.25 101 GLU A CA 1
ATOM 795 C C . GLU A 1 101 ? -21.932 -7.223 3.161 1.00 91.25 101 GLU A C 1
ATOM 797 O O . GLU A 1 101 ? -21.432 -7.191 2.036 1.00 91.25 101 GLU A O 1
ATOM 802 N N . SER A 1 102 ? -21.210 -6.970 4.257 1.00 90.69 102 SER A N 1
ATOM 803 C CA . SER A 1 102 ? -19.776 -6.694 4.210 1.00 90.69 102 SER A CA 1
ATOM 804 C C . SER A 1 102 ? -18.990 -7.960 3.878 1.00 90.69 102 SER A C 1
ATOM 806 O O . SER A 1 102 ? -19.226 -9.021 4.458 1.00 90.69 102 SER A O 1
ATOM 808 N N . TYR A 1 103 ? -17.973 -7.833 3.021 1.00 89.38 103 TYR A N 1
ATOM 809 C CA . TYR A 1 103 ? -17.015 -8.913 2.770 1.00 89.38 103 TYR A CA 1
ATOM 810 C C . TYR A 1 103 ? -16.437 -9.459 4.081 1.00 89.38 103 TYR A C 1
ATOM 812 O O . TYR A 1 103 ? -16.410 -10.672 4.299 1.00 89.38 103 TYR A O 1
ATOM 820 N N . TRP A 1 104 ? -16.048 -8.561 4.991 1.00 92.94 104 TRP A N 1
ATOM 821 C CA . TRP A 1 104 ? -15.416 -8.934 6.252 1.00 92.94 104 TRP A CA 1
ATOM 822 C C . TRP A 1 104 ? -16.342 -9.742 7.167 1.00 92.94 104 TRP A C 1
ATOM 824 O O . TRP A 1 104 ? -15.884 -10.656 7.847 1.00 92.94 104 TRP A O 1
ATOM 834 N N . TYR A 1 105 ? -17.652 -9.479 7.139 1.00 93.19 105 TYR A N 1
ATOM 835 C CA . TYR A 1 105 ? -18.614 -10.180 7.991 1.00 93.19 105 TYR A CA 1
ATOM 836 C C . TYR A 1 105 ? -18.578 -11.697 7.798 1.00 93.19 105 TYR A C 1
ATOM 838 O O . TYR A 1 105 ? -18.685 -12.441 8.770 1.00 93.19 105 TYR A O 1
ATOM 846 N N . SER A 1 106 ? -18.394 -12.145 6.554 1.00 89.81 106 SER A N 1
ATOM 847 C CA . SER A 1 106 ? -18.305 -13.569 6.209 1.00 89.81 106 SER A CA 1
ATOM 848 C C . SER A 1 106 ? -16.953 -14.223 6.532 1.00 89.81 106 SER A C 1
ATOM 850 O O . SER A 1 106 ? -16.880 -15.444 6.538 1.00 89.81 106 SER A O 1
ATOM 852 N N . HIS A 1 107 ? -15.918 -13.435 6.846 1.00 90.19 107 HIS A N 1
ATOM 853 C CA . HIS A 1 107 ? -14.547 -13.918 7.082 1.00 90.19 107 HIS A CA 1
ATOM 854 C C . HIS A 1 107 ? -14.048 -13.676 8.515 1.00 90.19 107 HIS A C 1
ATOM 856 O O . HIS A 1 107 ? -13.027 -14.228 8.918 1.00 90.19 107 HIS A O 1
ATOM 862 N N . LYS A 1 108 ? -14.750 -12.866 9.315 1.00 91.88 108 LYS A N 1
ATOM 863 C CA . LYS A 1 108 ? -14.311 -12.481 10.667 1.00 91.88 108 LYS A CA 1
ATOM 864 C C . LYS A 1 108 ? -14.060 -13.665 11.607 1.00 91.88 108 LYS A C 1
ATOM 866 O O . LYS A 1 108 ? -13.163 -13.598 12.440 1.00 91.88 108 LYS A O 1
ATOM 871 N N . ASP A 1 109 ? -14.814 -14.754 11.453 1.00 94.69 109 ASP A N 1
ATOM 872 C CA . ASP A 1 109 ? -14.655 -15.959 12.275 1.00 94.69 109 ASP A CA 1
ATOM 873 C C . ASP A 1 109 ? -13.425 -16.783 11.852 1.00 94.69 109 ASP A C 1
ATOM 875 O O . ASP A 1 109 ? -12.852 -17.512 12.664 1.00 94.69 109 ASP A O 1
ATOM 879 N N . GLU A 1 110 ? -12.982 -16.642 10.599 1.00 94.50 110 GLU A N 1
ATOM 880 C CA . GLU A 1 110 ? -11.747 -17.250 10.097 1.00 94.50 110 GLU A CA 1
ATOM 881 C C . GLU A 1 110 ? -10.511 -16.481 10.570 1.00 94.50 110 GLU A C 1
ATOM 883 O O . GLU A 1 110 ? -9.466 -17.099 10.791 1.00 94.50 110 GLU A O 1
ATOM 888 N N . TYR A 1 111 ? -10.641 -15.165 10.778 1.00 96.44 111 TYR A N 1
ATOM 889 C CA . TYR A 1 111 ? -9.580 -14.261 11.233 1.00 96.44 111 TYR A CA 1
ATOM 890 C C . TYR A 1 111 ? -10.002 -13.441 12.474 1.00 96.44 111 TYR A C 1
ATOM 892 O O . TYR A 1 111 ? -10.144 -12.212 12.411 1.00 96.44 111 TYR A O 1
ATOM 900 N N . PRO A 1 112 ? -10.192 -14.094 13.637 1.00 97.06 112 PRO A N 1
ATOM 901 C CA . PRO A 1 112 ? -10.737 -13.445 14.830 1.00 97.06 112 PRO A CA 1
ATOM 902 C C . PRO A 1 112 ? -9.802 -12.399 15.459 1.00 97.06 112 PRO A C 1
ATOM 904 O O . PRO A 1 112 ? -10.260 -11.494 16.163 1.00 97.06 112 PRO A O 1
ATOM 907 N N . ARG A 1 113 ? -8.483 -12.502 15.255 1.00 98.12 113 ARG A N 1
ATOM 908 C CA . ARG A 1 113 ? -7.518 -11.530 15.792 1.00 98.12 113 ARG A CA 1
ATOM 909 C C . ARG A 1 113 ? -7.457 -10.293 14.920 1.00 98.12 113 ARG A C 1
ATOM 911 O O . ARG A 1 113 ? -7.423 -9.198 15.474 1.00 98.12 113 ARG A O 1
ATOM 918 N N . LEU A 1 114 ? -7.483 -10.458 13.598 1.00 97.38 114 LEU A N 1
ATOM 919 C CA . LEU A 1 114 ? -7.634 -9.351 12.660 1.00 97.38 114 LEU A CA 1
ATOM 920 C C . LEU A 1 114 ? -8.977 -8.654 12.869 1.00 97.38 114 LEU A C 1
ATOM 922 O O . LEU A 1 114 ? -8.994 -7.432 12.918 1.00 97.38 114 LEU A O 1
ATOM 926 N N . ASP A 1 115 ? -10.073 -9.391 13.086 1.00 97.12 115 ASP A N 1
ATOM 927 C CA . ASP A 1 115 ? -11.385 -8.785 13.352 1.00 97.12 115 ASP A CA 1
ATOM 928 C C . ASP A 1 115 ? -11.352 -7.908 14.608 1.00 97.12 115 ASP A C 1
ATOM 930 O O . ASP A 1 115 ? -11.707 -6.727 14.566 1.00 97.12 115 ASP A O 1
ATOM 934 N N . SER A 1 116 ? -10.824 -8.456 15.708 1.00 96.50 116 SER A N 1
ATOM 935 C CA . SER A 1 116 ? -10.616 -7.704 16.946 1.00 96.50 116 SER A CA 1
ATOM 936 C C . SER A 1 116 ? -9.725 -6.480 16.711 1.00 96.50 116 SER A C 1
ATOM 938 O O . SER A 1 116 ? -10.079 -5.359 17.084 1.00 96.50 116 SER A O 1
ATOM 940 N N . PHE A 1 117 ? -8.595 -6.660 16.027 1.00 97.06 117 PHE A N 1
ATOM 941 C CA . PHE A 1 117 ? -7.684 -5.570 15.710 1.00 97.06 117 PHE A CA 1
ATOM 942 C C . PHE A 1 117 ? -8.379 -4.472 14.892 1.00 97.06 117 PHE A C 1
ATOM 944 O O . PHE A 1 117 ? -8.364 -3.315 15.296 1.00 97.06 117 PHE A O 1
ATOM 951 N N . TYR A 1 118 ? -9.076 -4.804 13.808 1.00 95.69 118 TYR A N 1
ATOM 952 C CA . TYR A 1 118 ? -9.801 -3.837 12.985 1.00 95.69 118 TYR A CA 1
ATOM 953 C C . TYR A 1 118 ? -10.929 -3.127 13.735 1.00 95.69 118 TYR A C 1
ATOM 955 O O . TYR A 1 118 ? -11.254 -1.978 13.422 1.00 95.69 118 TYR A O 1
ATOM 963 N N . HIS A 1 119 ? -11.525 -3.780 14.731 1.00 95.19 119 HIS A N 1
ATOM 964 C CA . HIS A 1 119 ? -12.548 -3.169 15.567 1.00 95.19 119 HIS A CA 1
ATOM 965 C C . HIS A 1 119 ? -11.957 -2.104 16.510 1.00 95.19 119 HIS A C 1
ATOM 967 O O . HIS A 1 119 ? -12.491 -0.989 16.617 1.00 95.19 119 HIS A O 1
ATOM 973 N N . TYR A 1 120 ? -10.827 -2.412 17.156 1.00 94.94 120 TYR A N 1
ATOM 974 C CA . TYR A 1 120 ? -10.272 -1.615 18.259 1.00 94.94 120 TYR A CA 1
ATOM 975 C C . TYR A 1 120 ? -9.066 -0.735 17.901 1.00 94.94 120 TYR A C 1
ATOM 977 O O . TYR A 1 120 ? -8.759 0.189 18.659 1.00 94.94 120 TYR A O 1
ATOM 985 N N . ALA A 1 121 ? -8.392 -0.984 16.777 1.00 94.25 121 ALA A N 1
ATOM 986 C CA . ALA A 1 121 ? -7.198 -0.248 16.380 1.00 94.25 121 ALA A CA 1
ATOM 987 C C . ALA A 1 121 ? -7.521 1.204 16.034 1.00 94.25 121 ALA A C 1
ATOM 989 O O . ALA A 1 121 ? -8.416 1.510 15.244 1.00 94.25 121 ALA A O 1
ATOM 990 N N . ARG A 1 122 ? -6.768 2.100 16.652 1.00 93.25 122 ARG A N 1
ATOM 991 C CA . ARG A 1 122 ? -6.813 3.553 16.533 1.00 93.25 122 ARG A CA 1
ATOM 992 C C . ARG A 1 122 ? -5.376 4.055 16.449 1.00 93.25 122 ARG A C 1
ATOM 994 O O . ARG A 1 122 ? -4.443 3.350 16.846 1.00 93.25 122 ARG A O 1
ATOM 1001 N N . MET A 1 123 ? -5.177 5.268 15.951 1.00 89.69 123 MET A N 1
ATOM 1002 C CA . MET A 1 123 ? -3.830 5.811 15.747 1.00 89.69 123 MET A CA 1
ATOM 1003 C C . MET A 1 123 ? -2.997 5.812 17.035 1.00 89.69 123 MET A C 1
ATOM 1005 O O . MET A 1 123 ? -1.814 5.487 17.002 1.00 89.69 123 MET A O 1
ATOM 1009 N N . GLY A 1 124 ? -3.623 6.105 18.180 1.00 85.50 124 GLY A N 1
ATOM 1010 C CA . GLY A 1 124 ? -2.935 6.172 19.473 1.00 85.50 124 GLY A CA 1
ATOM 1011 C C . GLY A 1 124 ? -2.668 4.828 20.162 1.00 85.50 124 GLY A C 1
ATOM 1012 O O . GLY A 1 124 ? -1.923 4.801 21.139 1.00 85.50 124 GLY A O 1
ATOM 1013 N N . ASN A 1 125 ? -3.271 3.721 19.714 1.00 90.00 125 ASN A N 1
ATOM 1014 C CA . ASN A 1 125 ? -3.161 2.424 20.399 1.00 90.00 125 ASN A CA 1
ATOM 1015 C C . ASN A 1 125 ? -2.747 1.258 19.492 1.00 90.00 125 ASN A C 1
ATOM 1017 O O . ASN A 1 125 ? -2.539 0.166 20.004 1.00 90.00 125 ASN A O 1
ATOM 1021 N N . TRP A 1 126 ? -2.603 1.462 18.180 1.00 88.75 126 TRP A N 1
ATOM 1022 C CA . TRP A 1 126 ? -2.288 0.394 17.228 1.00 88.75 126 TRP A CA 1
ATOM 1023 C C . TRP A 1 126 ? -1.162 -0.517 17.718 1.00 88.75 126 TRP A C 1
ATOM 1025 O O . TRP A 1 126 ? -1.338 -1.730 17.803 1.00 88.75 126 TRP A O 1
ATOM 1035 N N . ALA A 1 127 ? -0.003 0.064 18.050 1.00 90.62 127 ALA A N 1
ATOM 1036 C CA . ALA A 1 127 ? 1.205 -0.695 18.366 1.00 90.62 127 ALA A CA 1
ATOM 1037 C C . ALA A 1 127 ? 1.039 -1.585 19.607 1.00 90.62 127 ALA A C 1
ATOM 1039 O O . ALA A 1 127 ? 1.623 -2.662 19.669 1.00 90.62 127 ALA A O 1
ATOM 1040 N N . SER A 1 128 ? 0.216 -1.173 20.577 1.00 94.31 128 SER A N 1
ATOM 1041 C CA . SER A 1 128 ? -0.011 -1.952 21.798 1.00 94.31 128 SER A CA 1
ATOM 1042 C C . SER A 1 128 ? -0.966 -3.130 21.602 1.00 94.31 128 SER A C 1
ATOM 1044 O O . SER A 1 128 ? -1.001 -4.024 22.445 1.00 94.31 128 SER A O 1
ATOM 1046 N N . LEU A 1 129 ? -1.717 -3.157 20.496 1.00 95.00 129 LEU A N 1
ATOM 1047 C CA . LEU A 1 129 ? -2.586 -4.275 20.124 1.00 95.00 129 LEU A CA 1
ATOM 1048 C C . LEU A 1 129 ? -1.841 -5.360 19.334 1.00 95.00 129 LEU A C 1
ATOM 1050 O O . LEU A 1 129 ? -2.379 -6.450 19.123 1.00 95.00 129 LEU A O 1
ATOM 1054 N N . VAL A 1 130 ? -0.613 -5.079 18.886 1.00 96.31 130 VAL A N 1
ATOM 1055 C CA . VAL A 1 130 ? 0.168 -6.013 18.078 1.00 96.31 130 VAL A CA 1
ATOM 1056 C C . VAL A 1 130 ? 0.672 -7.167 18.932 1.00 96.31 130 VAL A C 1
ATOM 1058 O O . VAL A 1 130 ? 1.223 -6.996 20.017 1.00 96.31 130 VAL A O 1
ATOM 1061 N N . SER A 1 131 ? 0.510 -8.375 18.408 1.00 97.38 131 SER A N 1
ATOM 1062 C CA . SER A 1 131 ? 1.008 -9.601 19.019 1.00 97.38 131 SER A CA 1
ATOM 1063 C C . SER A 1 131 ? 1.490 -10.557 17.929 1.00 97.38 131 SER A C 1
ATOM 1065 O O . SER A 1 131 ? 0.973 -10.523 16.814 1.00 97.38 131 SER A O 1
ATOM 1067 N N . LEU A 1 132 ? 2.452 -11.437 18.232 1.00 97.19 132 LEU A N 1
ATOM 1068 C CA . LEU A 1 132 ? 2.880 -12.482 17.283 1.00 97.19 132 LEU A CA 1
ATOM 1069 C C . LEU A 1 132 ? 1.695 -13.248 16.677 1.00 97.19 132 LEU A C 1
ATOM 1071 O O . LEU A 1 132 ? 1.659 -13.392 15.459 1.00 97.19 132 LEU A O 1
ATOM 1075 N N . PRO A 1 133 ? 0.684 -13.653 17.470 1.00 98.19 133 PRO A N 1
ATOM 1076 C CA . PRO A 1 133 ? -0.422 -14.415 16.927 1.00 98.19 133 PRO A CA 1
ATOM 1077 C C . PRO A 1 133 ? -1.351 -13.583 16.010 1.00 98.19 133 PRO A C 1
ATOM 1079 O O . PRO A 1 133 ? -2.053 -14.164 15.186 1.00 98.19 133 PRO A O 1
ATOM 1082 N N . LEU A 1 134 ? -1.375 -12.247 16.134 1.00 98.19 134 LEU A N 1
ATOM 1083 C CA . LEU A 1 134 ? -2.030 -11.348 15.168 1.00 98.19 134 LEU A CA 1
ATOM 1084 C C . LEU A 1 134 ? -1.238 -11.283 13.855 1.00 98.19 134 LEU A C 1
ATOM 1086 O O . LEU A 1 134 ? -1.831 -11.310 12.783 1.00 98.19 134 LEU A O 1
ATOM 1090 N N . LEU A 1 135 ? 0.093 -11.219 13.937 1.00 98.38 135 LEU A N 1
ATOM 1091 C CA . LEU A 1 135 ? 0.969 -11.163 12.763 1.00 98.38 135 LEU A CA 1
ATOM 1092 C C . LEU A 1 135 ? 0.923 -12.467 11.951 1.00 98.38 135 LEU A C 1
ATOM 1094 O O . LEU A 1 135 ? 0.852 -12.409 10.729 1.00 98.38 135 LEU A O 1
ATOM 1098 N N . ASP A 1 136 ? 0.869 -13.625 12.617 1.00 98.06 136 ASP A N 1
ATOM 1099 C CA . ASP A 1 136 ? 0.659 -14.924 11.953 1.00 98.06 136 ASP A CA 1
ATOM 1100 C C . ASP A 1 136 ? -0.677 -14.960 11.191 1.00 98.06 136 ASP A C 1
ATOM 1102 O O . ASP A 1 136 ? -0.797 -15.548 10.117 1.00 98.06 136 ASP A O 1
ATOM 1106 N N . GLU A 1 137 ? -1.705 -14.319 11.750 1.00 97.94 137 GLU A N 1
ATOM 1107 C CA . GLU A 1 137 ? -3.020 -14.243 11.127 1.00 97.94 137 GLU A CA 1
ATOM 1108 C C . GLU A 1 137 ? -3.054 -13.255 9.956 1.00 97.94 137 GLU A C 1
ATOM 1110 O O . GLU A 1 137 ? -3.693 -13.550 8.951 1.00 97.94 137 GLU A O 1
ATOM 1115 N N . ALA A 1 138 ? -2.319 -12.140 10.045 1.00 97.50 138 ALA A N 1
ATOM 1116 C CA . ALA A 1 138 ? -2.111 -11.209 8.936 1.00 97.50 138 ALA A CA 1
ATOM 1117 C C . ALA A 1 138 ? -1.395 -11.882 7.754 1.00 97.50 138 ALA A C 1
ATOM 1119 O O . ALA A 1 138 ? -1.832 -11.737 6.614 1.00 97.50 138 ALA A O 1
ATOM 1120 N N . GLU A 1 139 ? -0.346 -12.667 8.020 1.00 96.12 139 GLU A N 1
ATOM 1121 C CA . GLU A 1 139 ? 0.320 -13.484 7.000 1.00 96.12 139 GLU A CA 1
ATOM 1122 C C . GLU A 1 139 ? -0.649 -14.464 6.347 1.00 96.12 139 GLU A C 1
ATOM 1124 O O . GLU A 1 139 ? -0.766 -14.477 5.124 1.00 96.12 139 GLU A O 1
ATOM 1129 N N . ARG A 1 140 ? -1.388 -15.243 7.147 1.00 94.38 140 ARG A N 1
ATOM 1130 C CA . ARG A 1 140 ? -2.368 -16.205 6.628 1.00 94.38 140 ARG A CA 1
ATOM 1131 C C . ARG A 1 140 ? -3.452 -15.527 5.792 1.00 94.38 140 ARG A C 1
ATOM 1133 O O . ARG A 1 140 ? -3.756 -16.016 4.715 1.00 94.38 140 ARG A O 1
ATOM 1140 N N . PHE A 1 141 ? -3.995 -14.399 6.247 1.00 93.56 141 PHE A N 1
ATOM 1141 C CA . PHE A 1 141 ? -5.001 -13.647 5.500 1.00 93.56 141 PHE A CA 1
ATOM 1142 C C . PHE A 1 141 ? -4.481 -13.199 4.131 1.00 93.56 141 PHE A C 1
ATOM 1144 O O . PHE A 1 141 ? -5.154 -13.410 3.123 1.00 93.56 141 PHE A O 1
ATOM 1151 N N . LEU A 1 142 ? -3.266 -12.639 4.070 1.00 91.81 142 LEU A N 1
ATOM 1152 C CA . LEU A 1 142 ? -2.655 -12.295 2.787 1.00 91.81 142 LEU A CA 1
ATOM 1153 C C . LEU A 1 142 ? -2.428 -13.550 1.937 1.00 91.81 142 LEU A C 1
ATOM 1155 O O . LEU A 1 142 ? -2.831 -13.567 0.782 1.00 91.81 142 LEU A O 1
ATOM 1159 N N . LEU A 1 143 ? -1.864 -14.624 2.492 1.00 88.62 143 LEU A N 1
ATOM 1160 C CA . LEU A 1 143 ? -1.674 -15.887 1.769 1.00 88.62 143 LEU A CA 1
ATOM 1161 C C . LEU A 1 143 ? -2.980 -16.430 1.180 1.00 88.62 143 LEU A C 1
ATOM 1163 O O . LEU A 1 143 ? -2.988 -16.840 0.022 1.00 88.62 143 LEU A O 1
ATOM 1167 N N . ASP A 1 144 ? -4.072 -16.405 1.940 1.00 87.69 144 ASP A N 1
ATOM 1168 C CA . ASP A 1 144 ? -5.368 -16.938 1.524 1.00 87.69 144 ASP A CA 1
ATOM 1169 C C . ASP A 1 144 ? -5.947 -16.154 0.342 1.00 87.69 144 ASP A C 1
ATOM 1171 O O . ASP A 1 144 ? -6.439 -16.777 -0.605 1.00 87.69 144 ASP A O 1
ATOM 1175 N N . ILE A 1 145 ? -5.779 -14.822 0.324 1.00 85.06 145 ILE A N 1
ATOM 1176 C CA . ILE A 1 145 ? -6.121 -13.976 -0.833 1.00 85.06 145 ILE A CA 1
ATOM 1177 C C . ILE A 1 145 ? -5.426 -14.499 -2.099 1.00 85.06 145 ILE A C 1
ATOM 1179 O O . ILE A 1 145 ? -6.062 -14.614 -3.149 1.00 85.06 145 ILE A O 1
ATOM 1183 N N . PHE A 1 146 ? -4.147 -14.875 -1.995 1.00 80.38 146 PHE A N 1
ATOM 1184 C CA . PHE A 1 146 ? -3.318 -15.326 -3.118 1.00 80.38 146 PHE A CA 1
ATOM 1185 C C . PHE A 1 146 ? -3.230 -16.861 -3.268 1.00 80.38 146 PHE A C 1
ATOM 1187 O O . PHE A 1 146 ? -2.487 -17.355 -4.109 1.00 80.38 146 PHE A O 1
ATOM 1194 N N . SER A 1 147 ? -3.992 -17.652 -2.510 1.00 70.75 147 SER A N 1
ATOM 1195 C CA . SER A 1 147 ? -3.797 -19.113 -2.402 1.00 70.75 147 SER A CA 1
ATOM 1196 C C . SER A 1 147 ? -4.239 -19.928 -3.630 1.00 70.75 147 SER A C 1
ATOM 1198 O O . SER A 1 147 ? -3.845 -21.083 -3.790 1.00 70.75 147 SER A O 1
ATOM 1200 N N . HIS A 1 148 ? -5.033 -19.349 -4.535 1.00 65.62 148 HIS A N 1
ATOM 1201 C CA . HIS A 1 148 ? -5.596 -20.046 -5.701 1.00 65.62 148 HIS A CA 1
ATOM 1202 C C . HIS A 1 148 ? -4.768 -19.902 -6.991 1.00 65.62 148 HIS A C 1
ATOM 1204 O O . HIS A 1 148 ? -5.332 -19.894 -8.090 1.00 65.62 148 HIS A O 1
ATOM 1210 N N . CYS A 1 149 ? -3.444 -19.742 -6.869 1.00 61.44 149 CYS A N 1
ATOM 1211 C CA . CYS A 1 149 ? -2.557 -19.505 -8.010 1.00 61.44 149 CYS A CA 1
ATOM 1212 C C . CYS A 1 149 ? -2.523 -20.714 -8.945 1.00 61.44 149 CYS A C 1
ATOM 1214 O O . CYS A 1 149 ? -2.403 -21.859 -8.513 1.00 61.44 149 CYS A O 1
ATOM 1216 N N . THR A 1 150 ? -2.555 -20.447 -10.244 1.00 56.41 150 THR A N 1
ATOM 1217 C CA . THR A 1 150 ? -2.012 -21.356 -11.255 1.00 56.41 150 THR A CA 1
ATOM 1218 C C . THR A 1 150 ? -0.575 -20.950 -11.559 1.00 56.41 150 THR A C 1
ATOM 1220 O O . THR A 1 150 ? -0.195 -19.813 -11.321 1.00 56.41 150 THR A O 1
ATOM 1223 N N . TYR A 1 151 ? 0.258 -21.858 -12.052 1.00 55.00 151 TYR A N 1
ATOM 1224 C CA . TYR A 1 151 ? 1.626 -21.510 -12.432 1.00 55.00 151 TYR A CA 1
ATOM 1225 C C . TYR A 1 151 ? 1.666 -21.245 -13.932 1.00 55.00 151 TYR A C 1
ATOM 1227 O O . TYR A 1 151 ? 1.312 -22.121 -14.722 1.00 55.00 151 TYR A O 1
ATOM 1235 N N . GLU A 1 152 ? 2.094 -20.049 -14.318 1.00 55.28 152 GLU A N 1
ATOM 1236 C CA . GLU A 1 152 ? 2.443 -19.725 -15.694 1.00 55.28 152 GLU A CA 1
ATOM 1237 C C . GLU A 1 152 ? 3.967 -19.646 -15.789 1.00 55.28 152 GLU A C 1
ATOM 1239 O O . GLU A 1 152 ? 4.624 -18.943 -15.022 1.00 55.28 152 GLU A O 1
ATOM 1244 N N . ILE A 1 153 ? 4.554 -20.396 -16.716 1.00 54.84 153 ILE A N 1
ATOM 1245 C CA . ILE A 1 153 ? 5.985 -20.281 -16.980 1.00 54.84 153 ILE A CA 1
ATOM 1246 C C . ILE A 1 153 ? 6.145 -19.178 -18.019 1.00 54.84 153 ILE A C 1
ATOM 1248 O O . ILE A 1 153 ? 5.748 -19.366 -19.171 1.00 54.84 153 ILE A O 1
ATOM 1252 N N . LYS A 1 154 ? 6.694 -18.033 -17.606 1.00 54.09 154 LYS A N 1
ATOM 1253 C CA . LYS A 1 154 ? 7.039 -16.948 -18.525 1.00 54.09 154 LYS A CA 1
ATOM 1254 C C . LYS A 1 154 ? 8.540 -16.986 -18.785 1.00 54.09 154 LYS A C 1
ATOM 1256 O O . LYS A 1 154 ? 9.355 -17.126 -17.875 1.00 54.09 154 LYS A O 1
ATOM 1261 N N . GLU A 1 155 ? 8.899 -16.876 -20.055 1.00 50.81 155 GLU A N 1
ATOM 1262 C CA . GLU A 1 155 ? 10.292 -16.772 -20.466 1.00 50.81 155 GLU A CA 1
ATOM 1263 C C . GLU A 1 155 ? 10.821 -15.396 -20.040 1.00 50.81 155 GLU A C 1
ATOM 1265 O O . GLU A 1 155 ? 10.374 -14.347 -20.516 1.00 50.81 155 GLU A O 1
ATOM 1270 N N . GLY A 1 156 ? 11.741 -15.419 -19.086 1.00 46.72 156 GLY A N 1
ATOM 1271 C CA . GLY A 1 156 ? 12.578 -14.315 -18.676 1.00 46.72 156 GLY A CA 1
ATOM 1272 C C . GLY A 1 156 ? 13.522 -13.943 -19.793 1.00 46.72 156 GLY A C 1
ATOM 1273 O O . GLY A 1 156 ? 14.471 -14.652 -20.126 1.00 46.72 156 GLY A O 1
ATOM 1274 N N . LYS A 1 157 ? 13.241 -12.810 -20.407 1.00 49.00 157 LYS A N 1
ATOM 1275 C CA . LYS A 1 157 ? 14.125 -12.229 -21.404 1.00 49.00 157 LYS A CA 1
ATOM 1276 C C . LYS A 1 157 ? 15.072 -11.285 -20.648 1.00 49.00 157 LYS A C 1
ATOM 1278 O O . LYS A 1 157 ? 14.540 -10.472 -19.893 1.00 49.00 157 LYS A O 1
ATOM 1283 N N . PRO A 1 158 ? 16.408 -11.404 -20.803 1.00 46.62 158 PRO A N 1
ATOM 1284 C CA . PRO A 1 158 ? 17.059 -11.498 -22.113 1.00 46.62 158 PRO A CA 1
ATOM 1285 C C . PRO A 1 158 ? 17.838 -12.790 -22.445 1.00 46.62 158 PRO A C 1
ATOM 1287 O O . PRO A 1 158 ? 18.233 -12.919 -23.600 1.00 46.62 158 PRO A O 1
ATOM 1290 N N . ASP A 1 159 ? 17.974 -13.770 -21.543 1.00 54.34 159 ASP A N 1
ATOM 1291 C CA . ASP A 1 159 ? 18.818 -14.968 -21.780 1.00 54.34 159 ASP A CA 1
ATOM 1292 C C . ASP A 1 159 ? 18.054 -16.311 -21.839 1.00 54.34 159 ASP A C 1
ATOM 1294 O O . ASP A 1 159 ? 18.654 -17.385 -21.781 1.00 54.34 159 ASP A O 1
ATOM 1298 N N . GLY A 1 160 ? 16.724 -16.282 -21.987 1.00 51.12 160 GLY A N 1
ATOM 1299 C CA . GLY A 1 160 ? 15.905 -17.504 -22.006 1.00 51.12 160 GLY A CA 1
ATOM 1300 C C . GLY A 1 160 ? 15.783 -18.170 -20.631 1.00 51.12 160 GLY A C 1
ATOM 1301 O O . GLY A 1 160 ? 15.450 -19.353 -20.536 1.00 51.12 160 GLY A O 1
ATOM 1302 N N . GLU A 1 161 ? 16.063 -17.427 -19.555 1.00 46.06 161 GLU A N 1
ATOM 1303 C CA . GLU A 1 161 ? 15.840 -17.898 -18.193 1.00 46.06 161 GLU A CA 1
ATOM 1304 C C . GLU A 1 161 ? 14.341 -18.073 -17.960 1.00 46.06 161 GLU A C 1
ATOM 1306 O O . GLU A 1 161 ? 13.549 -17.164 -18.165 1.00 46.06 161 GLU A O 1
ATOM 1311 N N . MET A 1 162 ? 13.916 -19.264 -17.557 1.00 48.53 162 MET A N 1
ATOM 1312 C CA . MET A 1 162 ? 12.503 -19.538 -17.314 1.00 48.53 162 MET A CA 1
ATOM 1313 C C . MET A 1 162 ? 12.145 -19.105 -15.897 1.00 48.53 162 MET A C 1
ATOM 1315 O O . MET A 1 162 ? 12.613 -19.712 -14.933 1.00 48.53 162 MET A O 1
ATOM 1319 N N . PHE A 1 163 ? 11.273 -18.105 -15.764 1.00 51.66 163 PHE A N 1
ATOM 1320 C CA . PHE A 1 163 ? 10.692 -17.749 -14.475 1.00 51.66 163 PHE A CA 1
ATOM 1321 C C . PHE A 1 163 ? 9.330 -18.425 -14.334 1.00 51.66 163 PHE A C 1
ATOM 1323 O O . PHE A 1 163 ? 8.457 -18.336 -15.202 1.00 51.66 163 PHE A O 1
ATOM 1330 N N . ILE A 1 164 ? 9.140 -19.122 -13.216 1.00 49.41 164 ILE A N 1
ATOM 1331 C CA . ILE A 1 164 ? 7.823 -19.628 -12.839 1.00 49.41 164 ILE A CA 1
ATOM 1332 C C . ILE A 1 164 ? 7.109 -18.482 -12.138 1.00 49.41 164 ILE A C 1
ATOM 1334 O O . ILE A 1 164 ? 7.450 -18.141 -11.006 1.00 49.41 164 ILE A O 1
ATOM 1338 N N . LEU A 1 165 ? 6.121 -17.901 -12.811 1.00 55.41 165 LEU A N 1
ATOM 1339 C CA . LEU A 1 165 ? 5.258 -16.900 -12.213 1.00 55.41 165 LEU A CA 1
ATOM 1340 C C . LEU A 1 165 ? 3.974 -17.573 -11.734 1.00 55.41 165 LEU A C 1
ATOM 1342 O O . LEU A 1 165 ? 3.227 -18.134 -12.541 1.00 55.41 165 LEU A O 1
ATOM 1346 N N . PRO A 1 166 ? 3.669 -17.535 -10.431 1.00 55.09 166 PRO A N 1
ATOM 1347 C CA . PRO A 1 166 ? 2.310 -17.798 -10.004 1.00 55.09 166 PRO A CA 1
ATOM 1348 C C . PRO A 1 166 ? 1.392 -16.721 -10.615 1.00 55.09 166 PRO A C 1
ATOM 1350 O O . PRO A 1 166 ? 1.603 -15.525 -10.441 1.00 55.09 166 PRO A O 1
ATOM 1353 N N . SER A 1 167 ? 0.384 -17.150 -11.366 1.00 54.88 167 SER A N 1
ATOM 1354 C CA . SER A 1 167 ? -0.647 -16.327 -11.998 1.00 54.88 167 SER A CA 1
ATOM 1355 C C . SER A 1 167 ? -2.020 -16.781 -11.504 1.00 54.88 167 SER A C 1
ATOM 1357 O O . SER A 1 167 ? -2.344 -17.974 -11.516 1.00 54.88 167 SER A O 1
ATOM 1359 N N . LEU A 1 168 ? -2.841 -15.853 -11.017 1.00 53.62 168 LEU A N 1
ATOM 1360 C CA . LEU A 1 168 ? -4.155 -16.161 -10.448 1.00 53.62 168 LEU A CA 1
ATOM 1361 C C . LEU A 1 168 ? -5.267 -16.144 -11.503 1.00 53.62 168 LEU A C 1
ATOM 1363 O O . LEU A 1 168 ? -5.313 -15.288 -12.383 1.00 53.62 168 LEU A O 1
ATOM 1367 N N . TYR A 1 169 ? -6.228 -17.069 -11.382 1.00 48.41 169 TYR A N 1
ATOM 1368 C CA . TYR A 1 169 ? -7.388 -17.111 -12.276 1.00 48.41 169 TYR A CA 1
ATOM 1369 C C . TYR A 1 169 ? -8.287 -15.874 -12.093 1.00 48.41 169 TYR A C 1
ATOM 1371 O O . TYR A 1 169 ? -8.670 -15.528 -10.975 1.00 48.41 169 TYR A O 1
ATOM 1379 N N . ARG A 1 170 ? -8.681 -15.286 -13.230 1.00 48.75 170 ARG A N 1
ATOM 1380 C CA . ARG A 1 170 ? -9.525 -14.100 -13.508 1.00 48.75 170 ARG A CA 1
ATOM 1381 C C . ARG A 1 170 ? -10.516 -13.541 -12.476 1.00 48.75 170 ARG A C 1
ATOM 1383 O O . ARG A 1 170 ? -10.833 -12.362 -12.559 1.00 48.75 170 ARG A O 1
ATOM 1390 N N . ASN A 1 171 ? -11.088 -14.343 -11.581 1.00 43.09 171 ASN A N 1
ATOM 1391 C CA . ASN A 1 171 ? -12.418 -14.046 -11.032 1.00 43.09 171 ASN A CA 1
ATOM 1392 C C . ASN A 1 171 ? -12.510 -13.862 -9.507 1.00 43.09 171 ASN A C 1
ATOM 1394 O O . ASN A 1 171 ? -13.634 -13.805 -9.026 1.00 43.09 171 ASN A O 1
ATOM 1398 N N . LYS A 1 172 ? -11.418 -13.813 -8.722 1.00 52.72 172 LYS A N 1
ATOM 1399 C CA . LYS A 1 172 ? -11.565 -13.775 -7.242 1.00 52.72 172 LYS A CA 1
ATOM 1400 C C . LYS A 1 172 ? -10.800 -12.697 -6.461 1.00 52.72 172 LYS A C 1
ATOM 1402 O O . LYS A 1 172 ? -11.293 -12.281 -5.421 1.00 52.72 172 LYS A O 1
ATOM 1407 N N . LEU A 1 173 ? -9.645 -12.200 -6.917 1.00 60.09 173 LEU A N 1
ATOM 1408 C CA . LEU A 1 173 ? -8.834 -11.282 -6.089 1.00 60.09 173 LEU A CA 1
ATOM 1409 C C . LEU A 1 173 ? -9.184 -9.811 -6.225 1.00 60.09 173 LEU A C 1
ATOM 1411 O O . LEU A 1 173 ? -9.151 -9.082 -5.232 1.00 60.09 173 LEU A O 1
ATOM 1415 N N . SER A 1 174 ? -9.528 -9.363 -7.436 1.00 58.16 174 SER A N 1
ATOM 1416 C CA . SER A 1 174 ? -9.963 -7.979 -7.628 1.00 58.16 174 SER A CA 1
ATOM 1417 C C . SER A 1 174 ? -11.200 -7.657 -6.784 1.00 58.16 174 SER A C 1
ATOM 1419 O O . SER A 1 174 ? -11.419 -6.490 -6.466 1.00 58.16 174 SER A O 1
ATOM 1421 N N . ASP A 1 175 ? -11.977 -8.671 -6.400 1.00 70.94 175 ASP A N 1
ATOM 1422 C CA . ASP A 1 175 ? -13.145 -8.508 -5.547 1.00 70.94 175 ASP A CA 1
ATOM 1423 C C . ASP A 1 175 ? -12.747 -8.199 -4.104 1.00 70.94 175 ASP A C 1
ATOM 1425 O O . ASP A 1 175 ? -13.349 -7.312 -3.512 1.00 70.94 175 ASP A O 1
ATOM 1429 N N . VAL A 1 176 ? -11.695 -8.820 -3.554 1.00 84.50 176 VAL A N 1
ATOM 1430 C CA . VAL A 1 176 ? -11.227 -8.518 -2.185 1.00 84.50 176 VAL A CA 1
ATOM 1431 C C . VAL A 1 176 ? -10.643 -7.114 -2.112 1.00 84.50 176 VAL A C 1
ATOM 1433 O O . VAL A 1 176 ? -11.025 -6.328 -1.249 1.00 84.50 176 VAL A O 1
ATOM 1436 N N . PHE A 1 177 ? -9.782 -6.757 -3.070 1.00 86.00 177 PHE A N 1
ATOM 1437 C CA . PHE A 1 177 ? -9.219 -5.408 -3.142 1.00 86.00 177 PHE A CA 1
ATOM 1438 C C . PHE A 1 177 ? -10.286 -4.338 -3.364 1.00 86.00 177 PHE A C 1
ATOM 1440 O O . PHE A 1 177 ? -10.052 -3.191 -3.018 1.00 86.00 177 PHE A O 1
ATOM 1447 N N . LYS A 1 178 ? -11.458 -4.688 -3.901 1.00 82.88 178 LYS A N 1
ATOM 1448 C CA . LYS A 1 178 ? -12.593 -3.771 -4.035 1.00 82.88 178 LYS A CA 1
ATOM 1449 C C . LYS A 1 178 ? -13.507 -3.766 -2.805 1.00 82.88 178 LYS A C 1
ATOM 1451 O O . LYS A 1 178 ? -14.002 -2.707 -2.433 1.00 82.88 178 LYS A O 1
ATOM 1456 N N . ALA A 1 179 ? -13.752 -4.924 -2.200 1.00 86.75 179 ALA A N 1
ATOM 1457 C CA . ALA A 1 179 ? -14.753 -5.105 -1.153 1.00 86.75 179 ALA A CA 1
ATOM 1458 C C . ALA A 1 179 ? -14.213 -4.878 0.266 1.00 86.75 179 ALA A C 1
ATOM 1460 O O . ALA A 1 179 ? -14.985 -4.517 1.151 1.00 86.75 179 ALA A O 1
ATOM 1461 N N . ALA A 1 180 ? -12.910 -5.076 0.481 1.00 90.56 180 ALA A N 1
ATOM 1462 C CA . ALA A 1 180 ? -12.236 -4.905 1.768 1.00 90.56 180 ALA A CA 1
ATOM 1463 C C . ALA A 1 180 ? -10.822 -4.285 1.624 1.00 90.56 180 ALA A C 1
ATOM 1465 O O . ALA A 1 180 ? -9.845 -4.832 2.148 1.00 90.56 180 ALA A O 1
ATOM 1466 N N . PRO A 1 181 ? -10.654 -3.161 0.889 1.00 91.31 181 PRO A N 1
ATOM 1467 C CA . PRO A 1 181 ? -9.333 -2.573 0.656 1.00 91.31 181 PRO A CA 1
ATOM 1468 C C . PRO A 1 181 ? -8.638 -2.165 1.955 1.00 91.31 181 PRO A C 1
ATOM 1470 O O . PRO A 1 181 ? -7.438 -2.379 2.105 1.00 91.31 181 PRO A O 1
ATOM 1473 N N . LEU A 1 182 ? -9.374 -1.596 2.913 1.00 94.00 182 LEU A N 1
ATOM 1474 C CA . LEU A 1 182 ? -8.784 -1.129 4.164 1.00 94.00 182 LEU A CA 1
ATOM 1475 C C . LEU A 1 182 ? -8.202 -2.293 4.969 1.00 94.00 182 LEU A C 1
ATOM 1477 O O . LEU A 1 182 ? -7.092 -2.186 5.474 1.00 94.00 182 LEU A O 1
ATOM 1481 N N . GLU A 1 183 ? -8.902 -3.418 5.045 1.00 95.00 183 GLU A N 1
ATOM 1482 C CA . GLU A 1 183 ? -8.470 -4.614 5.768 1.00 95.00 183 GLU A CA 1
ATOM 1483 C C . GLU A 1 183 ? -7.149 -5.138 5.192 1.00 95.00 183 GLU A C 1
ATOM 1485 O O . GLU A 1 183 ? -6.182 -5.340 5.932 1.00 95.00 183 GLU A O 1
ATOM 1490 N N . VAL A 1 184 ? -7.062 -5.254 3.862 1.00 94.69 184 VAL A N 1
ATOM 1491 C CA . VAL A 1 184 ? -5.835 -5.689 3.179 1.00 94.69 184 VAL A CA 1
ATOM 1492 C C . VAL A 1 184 ? -4.670 -4.745 3.474 1.00 94.69 184 VAL A C 1
ATOM 1494 O O . VAL A 1 184 ? -3.583 -5.199 3.839 1.00 94.69 184 VAL A O 1
ATOM 1497 N N . PHE A 1 185 ? -4.886 -3.432 3.382 1.00 95.44 185 PHE A N 1
ATOM 1498 C CA . PHE A 1 185 ? -3.841 -2.441 3.648 1.00 95.44 185 PHE A CA 1
ATOM 1499 C C . PHE A 1 185 ? -3.411 -2.431 5.120 1.00 95.44 185 PHE A C 1
ATOM 1501 O O . PHE A 1 185 ? -2.220 -2.333 5.403 1.00 95.44 185 PHE A O 1
ATOM 1508 N N . LEU A 1 186 ? -4.341 -2.594 6.064 1.00 95.75 186 LEU A N 1
ATOM 1509 C CA . LEU A 1 186 ? -4.031 -2.667 7.493 1.00 95.75 186 LEU A CA 1
ATOM 1510 C C . LEU A 1 186 ? -3.264 -3.950 7.856 1.00 95.75 186 LEU A C 1
ATOM 1512 O O . LEU A 1 186 ? -2.297 -3.875 8.611 1.00 95.75 186 LEU A O 1
ATOM 1516 N N . ALA A 1 187 ? -3.650 -5.108 7.305 1.00 96.50 187 ALA A N 1
ATOM 1517 C CA . ALA A 1 187 ? -2.903 -6.361 7.487 1.00 96.50 187 ALA A CA 1
ATOM 1518 C C . ALA A 1 187 ? -1.485 -6.249 6.918 1.00 96.50 187 ALA A C 1
ATOM 1520 O O . ALA A 1 187 ? -0.517 -6.670 7.544 1.00 96.50 187 ALA A O 1
ATOM 1521 N N . THR A 1 188 ? -1.359 -5.621 5.753 1.00 96.69 188 THR A N 1
ATOM 1522 C CA . THR A 1 188 ? -0.062 -5.367 5.119 1.00 96.69 188 THR A CA 1
ATOM 1523 C C . THR A 1 188 ? 0.798 -4.436 5.966 1.00 96.69 188 THR A C 1
ATOM 1525 O O . THR A 1 188 ? 1.979 -4.702 6.167 1.00 96.69 188 THR A O 1
ATOM 1528 N N . GLU A 1 189 ? 0.208 -3.374 6.516 1.00 95.31 189 GLU A N 1
ATOM 1529 C CA . GLU A 1 189 ? 0.912 -2.427 7.379 1.00 95.31 189 GLU A CA 1
ATOM 1530 C C . GLU A 1 189 ? 1.402 -3.084 8.677 1.00 95.31 189 GLU A C 1
ATOM 1532 O O . GLU A 1 189 ? 2.511 -2.794 9.124 1.00 95.31 189 GLU A O 1
ATOM 1537 N N . LEU A 1 190 ? 0.623 -4.009 9.256 1.00 96.44 190 LEU A N 1
ATOM 1538 C CA . LEU A 1 190 ? 1.064 -4.807 10.403 1.00 96.44 190 LEU A CA 1
ATOM 1539 C C . LEU A 1 190 ? 2.362 -5.563 10.094 1.00 96.44 190 LEU A C 1
ATOM 1541 O O . LEU A 1 190 ? 3.283 -5.551 10.909 1.00 96.44 190 LEU A O 1
ATOM 1545 N N . LEU A 1 191 ? 2.453 -6.189 8.919 1.00 97.31 191 LEU A N 1
ATOM 1546 C CA . LEU A 1 191 ? 3.658 -6.911 8.515 1.00 97.31 191 LEU A CA 1
ATOM 1547 C C . LEU A 1 191 ? 4.812 -5.954 8.218 1.00 97.31 191 LEU A C 1
ATOM 1549 O O . LEU A 1 191 ? 5.886 -6.122 8.781 1.00 97.31 191 LEU A O 1
ATOM 1553 N N . ILE A 1 192 ? 4.585 -4.906 7.425 1.00 95.50 192 ILE A N 1
ATOM 1554 C CA . ILE A 1 192 ? 5.619 -3.914 7.089 1.00 95.50 192 ILE A CA 1
ATOM 1555 C C . ILE A 1 192 ? 6.263 -3.321 8.352 1.00 95.50 192 ILE A C 1
ATOM 1557 O O . ILE A 1 192 ? 7.485 -3.201 8.413 1.00 95.50 192 ILE A O 1
ATOM 1561 N N . GLN A 1 193 ? 5.464 -2.982 9.369 1.00 93.44 193 GLN A N 1
ATOM 1562 C CA . GLN A 1 193 ? 5.973 -2.342 10.586 1.00 93.44 193 GLN A CA 1
ATOM 1563 C C . GLN A 1 193 ? 6.528 -3.313 11.630 1.00 93.44 193 GLN A C 1
ATOM 1565 O O . GLN A 1 193 ? 7.502 -2.985 12.303 1.00 93.44 193 GLN A O 1
ATOM 1570 N N . PHE A 1 194 ? 5.890 -4.472 11.821 1.00 95.56 194 PHE A N 1
ATOM 1571 C CA . PHE A 1 194 ? 6.156 -5.339 12.978 1.00 95.56 194 PHE A CA 1
ATOM 1572 C C . PHE A 1 194 ? 6.687 -6.729 12.607 1.00 95.56 194 PHE A C 1
ATOM 1574 O O . PHE A 1 194 ? 7.059 -7.496 13.496 1.00 95.56 194 PHE A O 1
ATOM 1581 N N . ARG A 1 195 ? 6.742 -7.066 11.313 1.00 94.69 195 ARG A N 1
ATOM 1582 C CA . ARG A 1 195 ? 7.348 -8.294 10.774 1.00 94.69 195 ARG A CA 1
ATOM 1583 C C . ARG A 1 195 ? 7.934 -8.020 9.384 1.00 94.69 195 ARG A C 1
ATOM 1585 O O . ARG A 1 195 ? 7.522 -8.613 8.390 1.00 94.69 195 ARG A O 1
ATOM 1592 N N . SER A 1 196 ? 8.879 -7.084 9.326 1.00 91.31 196 SER A N 1
ATOM 1593 C CA . SER A 1 196 ? 9.418 -6.542 8.073 1.00 91.31 196 SER A CA 1
ATOM 1594 C C . SER A 1 196 ? 10.057 -7.591 7.157 1.00 91.31 196 SER A C 1
ATOM 1596 O O . SER A 1 196 ? 10.050 -7.392 5.951 1.00 91.31 196 SER A O 1
ATOM 1598 N N . GLU A 1 197 ? 10.561 -8.694 7.712 1.00 89.12 197 GLU A N 1
ATOM 1599 C CA . GLU A 1 197 ? 11.181 -9.820 6.986 1.00 89.12 197 GLU A CA 1
ATOM 1600 C C . GLU A 1 197 ? 10.177 -10.956 6.688 1.00 89.12 197 GLU A C 1
ATOM 1602 O O . GLU A 1 197 ? 10.547 -12.118 6.502 1.00 89.12 197 GLU A O 1
ATOM 1607 N N . SER A 1 198 ? 8.871 -10.670 6.725 1.00 93.69 198 SER A N 1
ATOM 1608 C CA . SER A 1 198 ? 7.852 -11.660 6.378 1.00 93.69 198 SER A CA 1
ATOM 1609 C C . SER A 1 198 ? 7.997 -12.078 4.916 1.00 93.69 198 SER A C 1
ATOM 1611 O O . SER A 1 198 ? 7.699 -11.301 4.010 1.00 93.69 198 SER A O 1
ATOM 1613 N N . TRP A 1 199 ? 8.344 -13.347 4.684 1.00 90.75 199 TRP A N 1
ATOM 1614 C CA . TRP A 1 199 ? 8.443 -13.942 3.344 1.00 90.75 199 TRP A CA 1
ATOM 1615 C C . TRP A 1 199 ? 7.127 -13.874 2.543 1.00 90.75 199 TRP A C 1
ATOM 1617 O O . TRP A 1 199 ? 7.136 -13.991 1.316 1.00 90.75 199 TRP A O 1
ATOM 1627 N N . VAL A 1 200 ? 5.991 -13.657 3.217 1.00 91.88 200 VAL A N 1
ATOM 1628 C CA . VAL A 1 200 ? 4.683 -13.463 2.579 1.00 91.88 200 VAL A CA 1
ATOM 1629 C C . VAL A 1 200 ? 4.665 -12.191 1.732 1.00 91.88 200 VAL A C 1
ATOM 1631 O O . VAL A 1 200 ? 4.046 -12.181 0.670 1.00 91.88 200 VAL A O 1
ATOM 1634 N N . LEU A 1 201 ? 5.369 -11.130 2.136 1.00 94.25 201 LEU A N 1
ATOM 1635 C CA . LEU A 1 201 ? 5.408 -9.865 1.396 1.00 94.25 201 LEU A CA 1
ATOM 1636 C C . LEU A 1 201 ? 6.024 -10.019 -0.009 1.00 94.25 201 LEU A C 1
ATOM 1638 O O . LEU A 1 201 ? 5.322 -9.714 -0.976 1.00 94.25 201 LEU A O 1
ATOM 1642 N N . PRO A 1 202 ? 7.262 -10.534 -0.184 1.00 90.94 202 PRO A N 1
ATOM 1643 C CA . PRO A 1 202 ? 7.815 -10.772 -1.515 1.00 90.94 202 PRO A CA 1
ATOM 1644 C C . PRO A 1 202 ? 7.038 -11.846 -2.288 1.00 90.94 202 PRO A C 1
ATOM 1646 O O . PRO A 1 202 ? 6.841 -11.701 -3.494 1.00 90.94 202 PRO A O 1
ATOM 1649 N N . MET A 1 203 ? 6.525 -12.888 -1.620 1.00 87.44 203 MET A N 1
ATOM 1650 C CA . MET A 1 203 ? 5.734 -13.916 -2.302 1.00 87.44 203 MET A CA 1
ATOM 1651 C C . MET A 1 203 ? 4.450 -13.332 -2.902 1.00 87.44 203 MET A C 1
ATOM 1653 O O . MET A 1 203 ? 4.184 -13.518 -4.085 1.00 87.44 203 MET A O 1
ATOM 1657 N N . THR A 1 204 ? 3.670 -12.574 -2.138 1.00 87.44 204 THR A N 1
ATOM 1658 C CA . THR A 1 204 ? 2.360 -12.083 -2.598 1.00 87.44 204 THR A CA 1
ATOM 1659 C C . THR A 1 204 ? 2.456 -11.053 -3.725 1.00 87.44 204 THR A C 1
ATOM 1661 O O . THR A 1 204 ? 1.603 -11.048 -4.612 1.00 87.44 204 THR A O 1
ATOM 1664 N N . ILE A 1 205 ? 3.512 -10.230 -3.775 1.00 88.44 205 ILE A N 1
ATOM 1665 C CA . ILE A 1 205 ? 3.728 -9.309 -4.909 1.00 88.44 205 ILE A CA 1
ATOM 1666 C C . ILE A 1 205 ? 4.249 -9.993 -6.172 1.00 88.44 205 ILE A C 1
ATOM 1668 O O . ILE A 1 205 ? 4.091 -9.425 -7.253 1.00 88.44 205 ILE A O 1
ATOM 1672 N N . SER A 1 206 ? 4.848 -11.185 -6.046 1.00 81.88 206 SER A N 1
ATOM 1673 C CA . SER A 1 206 ? 5.303 -11.994 -7.187 1.00 81.88 206 SER A CA 1
ATOM 1674 C C . SER A 1 206 ? 4.146 -12.550 -8.014 1.00 81.88 206 SER A C 1
ATOM 1676 O O . SER A 1 206 ? 4.331 -12.922 -9.171 1.00 81.88 206 SER A O 1
ATOM 1678 N N . VAL A 1 207 ? 2.952 -12.601 -7.421 1.00 79.12 207 VAL A N 1
ATOM 1679 C CA . VAL A 1 207 ? 1.776 -13.182 -8.048 1.00 79.12 207 VAL A CA 1
ATOM 1680 C C . VAL A 1 207 ? 1.154 -12.205 -9.026 1.00 79.12 207 VAL A C 1
ATOM 1682 O O . VAL A 1 207 ? 0.784 -11.092 -8.640 1.00 79.12 207 VAL A O 1
ATOM 1685 N N . ASP A 1 208 ? 0.986 -12.631 -10.276 1.00 73.44 208 ASP A N 1
ATOM 1686 C CA . ASP A 1 208 ? 0.275 -11.852 -11.283 1.00 73.44 208 ASP A CA 1
ATOM 1687 C C . ASP A 1 208 ? -1.248 -12.015 -11.146 1.00 73.44 208 ASP A C 1
ATOM 1689 O O . ASP A 1 208 ? -1.758 -13.115 -10.916 1.00 73.44 208 ASP A O 1
ATOM 1693 N N . VAL A 1 209 ? -1.987 -10.909 -11.245 1.00 72.56 209 VAL A N 1
ATOM 1694 C CA . VAL A 1 209 ? -3.434 -10.862 -10.979 1.00 72.56 209 VAL A CA 1
ATOM 1695 C C . VAL A 1 209 ? -4.107 -10.103 -12.108 1.00 72.56 209 VAL A C 1
ATOM 1697 O O . VAL A 1 209 ? -3.692 -9.002 -12.437 1.00 72.56 209 VAL A O 1
ATOM 1700 N N . GLU A 1 210 ? -5.189 -10.629 -12.682 1.00 70.94 210 GLU A N 1
ATOM 1701 C CA . GLU A 1 210 ? -5.990 -9.828 -13.611 1.00 70.94 210 GLU A CA 1
ATOM 1702 C C . GLU A 1 210 ? -6.816 -8.787 -12.844 1.00 70.94 210 GLU A C 1
ATOM 1704 O O . GLU A 1 210 ? -7.567 -9.109 -11.921 1.00 70.94 210 GLU A O 1
ATOM 1709 N N . VAL A 1 211 ? -6.672 -7.519 -13.229 1.00 70.94 211 VAL A N 1
ATOM 1710 C CA . VAL A 1 211 ? -7.248 -6.381 -12.506 1.00 70.94 211 VAL A CA 1
ATOM 1711 C C . VAL A 1 211 ? -8.386 -5.741 -13.300 1.00 70.94 211 VAL A C 1
ATOM 1713 O O . VAL A 1 211 ? -8.219 -5.362 -14.465 1.00 70.94 211 VAL A O 1
ATOM 1716 N N . PHE A 1 212 ? -9.547 -5.578 -12.653 1.00 67.50 212 PHE A N 1
ATOM 1717 C CA . PHE A 1 212 ? -10.650 -4.766 -13.174 1.00 67.50 212 PHE A CA 1
ATOM 1718 C C . PHE A 1 212 ? -10.307 -3.270 -13.146 1.00 67.50 212 PHE A C 1
ATOM 1720 O O . PHE A 1 212 ? -9.423 -2.837 -12.419 1.00 67.50 212 PHE A O 1
ATOM 1727 N N . PHE A 1 213 ? -11.056 -2.467 -13.908 1.00 67.38 213 PHE A N 1
ATOM 1728 C CA . PHE A 1 213 ? -10.845 -1.020 -14.074 1.00 67.38 213 PHE A CA 1
ATOM 1729 C C . PHE A 1 213 ? -10.618 -0.233 -12.774 1.00 67.38 213 PHE A C 1
ATOM 1731 O O . PHE A 1 213 ? -9.800 0.677 -12.757 1.00 67.38 213 PHE A O 1
ATOM 1738 N N . ILE A 1 214 ? -11.326 -0.580 -11.698 1.00 75.19 214 ILE A N 1
ATOM 1739 C CA . ILE A 1 214 ? -11.211 0.080 -10.395 1.00 75.19 214 ILE A CA 1
ATOM 1740 C C . ILE A 1 214 ? -10.760 -0.976 -9.391 1.00 75.19 214 ILE A C 1
ATOM 1742 O O . ILE A 1 214 ? -11.558 -1.810 -8.956 1.00 75.19 214 ILE A O 1
ATOM 1746 N N . SER A 1 215 ? -9.474 -0.957 -9.056 1.00 81.81 215 SER A N 1
ATOM 1747 C CA . SER A 1 215 ? -8.877 -1.853 -8.071 1.00 81.81 215 SER A CA 1
ATOM 1748 C C . SER A 1 215 ? -7.719 -1.172 -7.364 1.00 81.81 215 SER A C 1
ATOM 1750 O O . SER A 1 215 ? -6.908 -0.493 -7.987 1.00 81.81 215 SER A O 1
ATOM 1752 N N . TYR A 1 216 ? -7.629 -1.418 -6.062 1.00 87.50 216 TYR A N 1
ATOM 1753 C CA . TYR A 1 216 ? -6.551 -0.931 -5.209 1.00 87.50 216 TYR A CA 1
ATOM 1754 C C . TYR A 1 216 ? -5.293 -1.804 -5.284 1.00 87.50 216 TYR A C 1
ATOM 1756 O O . TYR A 1 216 ? -4.251 -1.437 -4.739 1.00 87.50 216 TYR A O 1
ATOM 1764 N N . PHE A 1 217 ? -5.372 -2.961 -5.955 1.00 88.44 217 PHE A N 1
ATOM 1765 C CA . PHE A 1 217 ? -4.279 -3.927 -6.028 1.00 88.44 217 PHE A CA 1
ATOM 1766 C C . PHE A 1 217 ? -2.970 -3.345 -6.580 1.00 88.44 217 PHE A C 1
ATOM 1768 O O . PHE A 1 217 ? -1.931 -3.588 -5.970 1.00 88.44 217 PHE A O 1
ATOM 1775 N N . PRO A 1 218 ? -2.955 -2.555 -7.669 1.00 87.19 218 PRO A N 1
ATOM 1776 C CA . PRO A 1 218 ? -1.686 -2.052 -8.181 1.00 87.19 218 PRO A CA 1
ATOM 1777 C C . PRO A 1 218 ? -0.974 -1.090 -7.234 1.00 87.19 218 PRO A C 1
ATOM 1779 O O . PRO A 1 218 ? 0.242 -1.168 -7.060 1.00 87.19 218 PRO A O 1
ATOM 1782 N N . GLY A 1 219 ? -1.734 -0.214 -6.575 1.00 88.50 219 GLY A N 1
ATOM 1783 C CA . GLY A 1 219 ? -1.192 0.678 -5.558 1.00 88.50 219 GLY A CA 1
ATOM 1784 C C . GLY A 1 219 ? -0.706 -0.079 -4.326 1.00 88.50 219 GLY A C 1
ATOM 1785 O O . GLY A 1 219 ? 0.402 0.162 -3.849 1.00 88.50 219 GLY A O 1
ATOM 1786 N N . TRP A 1 220 ? -1.475 -1.073 -3.873 1.00 92.75 220 TRP A N 1
ATOM 1787 C CA . TRP A 1 220 ? -1.039 -2.005 -2.833 1.00 92.75 220 TRP A CA 1
ATOM 1788 C C . TRP A 1 220 ? 0.278 -2.705 -3.198 1.00 92.75 220 TRP A C 1
ATOM 1790 O O . TRP A 1 220 ? 1.224 -2.699 -2.408 1.00 92.75 220 TRP A O 1
ATOM 1800 N N . ARG A 1 221 ? 0.384 -3.237 -4.424 1.00 92.12 221 ARG A N 1
ATOM 1801 C CA . ARG A 1 221 ? 1.591 -3.910 -4.923 1.00 92.12 221 ARG A CA 1
ATOM 1802 C C . ARG A 1 221 ? 2.788 -2.962 -4.901 1.00 92.12 221 ARG A C 1
ATOM 1804 O O . ARG A 1 221 ? 3.865 -3.379 -4.487 1.00 92.12 221 ARG A O 1
ATOM 1811 N N . ARG A 1 222 ? 2.619 -1.687 -5.274 1.00 92.38 222 ARG A N 1
ATOM 1812 C CA . ARG A 1 222 ? 3.690 -0.675 -5.184 1.00 92.38 222 ARG A CA 1
ATOM 1813 C C . ARG A 1 222 ? 4.123 -0.395 -3.745 1.00 92.38 222 ARG A C 1
ATOM 1815 O O . ARG A 1 222 ? 5.317 -0.231 -3.510 1.00 92.38 222 ARG A O 1
ATOM 1822 N N . ILE A 1 223 ? 3.205 -0.382 -2.779 1.00 92.94 223 ILE A N 1
ATOM 1823 C CA . ILE A 1 223 ? 3.542 -0.211 -1.354 1.00 92.94 223 ILE A CA 1
ATOM 1824 C C . ILE A 1 223 ? 4.392 -1.379 -0.852 1.00 92.94 223 ILE A C 1
ATOM 1826 O O . ILE A 1 223 ? 5.439 -1.157 -0.241 1.00 92.94 223 ILE A O 1
ATOM 1830 N N . VAL A 1 224 ? 3.981 -2.612 -1.148 1.00 95.38 224 VAL A N 1
ATOM 1831 C CA . VAL A 1 224 ? 4.726 -3.801 -0.719 1.00 95.38 224 VAL A CA 1
ATOM 1832 C C . VAL A 1 224 ? 6.055 -3.920 -1.466 1.00 95.38 224 VAL A C 1
ATOM 1834 O O . VAL A 1 224 ? 7.082 -4.165 -0.840 1.00 95.38 224 VAL A O 1
ATOM 1837 N N . ALA A 1 225 ? 6.088 -3.650 -2.773 1.00 95.44 225 ALA A N 1
ATOM 1838 C CA . ALA A 1 225 ? 7.330 -3.635 -3.543 1.00 95.44 225 ALA A CA 1
ATOM 1839 C C . ALA A 1 225 ? 8.307 -2.565 -3.027 1.00 95.44 225 ALA A C 1
ATOM 1841 O O . ALA A 1 225 ? 9.508 -2.808 -2.936 1.00 95.44 225 ALA A O 1
ATOM 1842 N N . ASN A 1 226 ? 7.802 -1.399 -2.614 1.00 94.56 226 ASN A N 1
ATOM 1843 C CA . ASN A 1 226 ? 8.623 -0.362 -2.000 1.00 94.56 226 ASN A CA 1
ATOM 1844 C C . ASN A 1 226 ? 9.302 -0.854 -0.715 1.00 94.56 226 ASN A C 1
ATOM 1846 O O . ASN A 1 226 ? 10.493 -0.601 -0.518 1.00 94.56 226 ASN A O 1
ATOM 1850 N N . HIS A 1 227 ? 8.544 -1.563 0.127 1.00 95.06 227 HIS A N 1
ATOM 1851 C CA . HIS A 1 227 ? 9.060 -2.197 1.336 1.00 95.06 227 HIS A CA 1
ATOM 1852 C C . HIS A 1 227 ? 10.111 -3.262 1.014 1.00 95.06 227 HIS A C 1
ATOM 1854 O O . HIS A 1 227 ? 11.225 -3.166 1.522 1.00 95.06 227 HIS A O 1
ATOM 1860 N N . VAL A 1 228 ? 9.796 -4.208 0.124 1.00 95.44 228 VAL A N 1
ATOM 1861 C CA . VAL A 1 228 ? 10.686 -5.317 -0.269 1.00 95.44 228 VAL A CA 1
ATOM 1862 C C . VAL A 1 228 ? 12.031 -4.795 -0.761 1.00 95.44 228 VAL A C 1
ATOM 1864 O O . VAL A 1 228 ? 13.068 -5.140 -0.210 1.00 95.44 228 VAL A O 1
ATOM 1867 N N . PHE A 1 229 ? 12.032 -3.867 -1.717 1.00 94.31 229 PHE A N 1
ATOM 1868 C CA . PHE A 1 229 ? 13.283 -3.316 -2.238 1.00 94.31 229 PHE A CA 1
ATOM 1869 C C . PHE A 1 229 ? 14.087 -2.538 -1.181 1.00 94.31 229 PHE A C 1
ATOM 1871 O O . PHE A 1 229 ? 15.266 -2.268 -1.387 1.00 94.31 229 PHE A O 1
ATOM 1878 N N . GLY A 1 230 ? 13.456 -2.069 -0.099 1.00 91.81 230 GLY A N 1
ATOM 1879 C CA . GLY A 1 230 ? 14.117 -1.327 0.982 1.00 91.81 230 GLY A CA 1
ATOM 1880 C C . GLY A 1 230 ? 14.630 -2.186 2.136 1.00 91.81 230 GLY A C 1
ATOM 1881 O O . GLY A 1 230 ? 15.445 -1.688 2.906 1.00 91.81 230 GLY A O 1
ATOM 1882 N N . ASN A 1 231 ? 14.154 -3.425 2.275 1.00 92.69 231 ASN A N 1
ATOM 1883 C CA . ASN A 1 231 ? 14.357 -4.216 3.493 1.00 92.69 231 ASN A CA 1
ATOM 1884 C C . ASN A 1 231 ? 14.807 -5.662 3.242 1.00 92.69 231 ASN A C 1
ATOM 1886 O O . ASN A 1 231 ? 15.290 -6.296 4.173 1.00 92.69 231 ASN A O 1
ATOM 1890 N N . GLU A 1 232 ? 14.662 -6.186 2.024 1.00 91.81 232 GLU A N 1
ATOM 1891 C CA . GLU A 1 232 ? 15.010 -7.575 1.70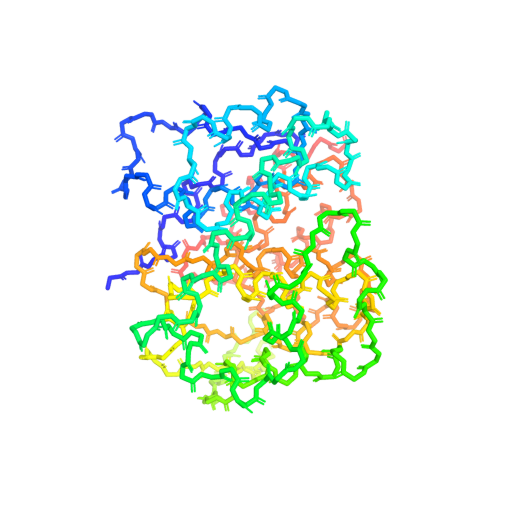8 1.00 91.81 232 GLU A CA 1
ATOM 1892 C C . GLU A 1 232 ? 16.458 -7.738 1.225 1.00 91.81 232 GLU A C 1
ATOM 1894 O O . GLU A 1 232 ? 17.160 -6.774 0.905 1.00 91.81 232 GLU A O 1
ATOM 1899 N N . SER A 1 233 ? 16.914 -8.992 1.167 1.00 89.81 233 SER A N 1
ATOM 1900 C CA . SER A 1 233 ? 18.237 -9.339 0.643 1.00 89.81 233 SER A CA 1
ATOM 1901 C C . SER A 1 233 ? 18.359 -9.059 -0.859 1.00 89.81 233 SER A C 1
ATOM 1903 O O . SER A 1 233 ? 17.367 -9.038 -1.591 1.00 89.81 233 SER A O 1
ATOM 1905 N N . SER A 1 234 ? 19.597 -8.909 -1.345 1.00 89.69 234 SER A N 1
ATOM 1906 C CA . SER A 1 234 ? 19.884 -8.730 -2.776 1.00 89.69 234 SER A CA 1
ATOM 1907 C C . SER A 1 234 ? 19.252 -9.817 -3.642 1.00 89.69 234 SER A C 1
ATOM 1909 O O . SER A 1 234 ? 18.727 -9.507 -4.700 1.00 89.69 234 SER A O 1
ATOM 1911 N N . ASP A 1 235 ? 19.249 -11.066 -3.176 1.00 88.06 235 ASP A N 1
ATOM 1912 C CA . ASP A 1 235 ? 18.757 -12.214 -3.944 1.00 88.06 235 ASP A CA 1
ATOM 1913 C C . ASP A 1 235 ? 17.231 -12.164 -4.117 1.00 88.06 235 ASP A C 1
ATOM 1915 O O . ASP A 1 235 ? 16.697 -12.462 -5.190 1.00 88.06 235 ASP A O 1
ATOM 1919 N N . ILE A 1 236 ? 16.516 -11.742 -3.067 1.00 87.25 236 ILE A N 1
ATOM 1920 C CA . ILE A 1 236 ? 15.064 -11.537 -3.122 1.00 87.25 236 ILE A CA 1
ATOM 1921 C C . ILE A 1 236 ? 14.749 -10.335 -4.010 1.00 87.25 236 ILE A C 1
ATOM 1923 O O . ILE A 1 236 ? 13.869 -10.424 -4.862 1.00 87.25 236 ILE A O 1
ATOM 1927 N N . ILE A 1 237 ? 15.481 -9.230 -3.855 1.00 91.56 237 ILE A N 1
ATOM 1928 C CA . ILE A 1 237 ? 15.306 -8.028 -4.677 1.00 91.56 237 ILE A CA 1
ATOM 1929 C C . ILE A 1 237 ? 15.543 -8.336 -6.158 1.00 91.56 237 ILE A C 1
ATOM 1931 O O . ILE A 1 237 ? 14.739 -7.919 -6.986 1.00 91.56 237 ILE A O 1
ATOM 1935 N N . GLU A 1 238 ? 16.588 -9.094 -6.482 1.00 88.69 238 GLU A N 1
ATOM 1936 C CA . GLU A 1 238 ? 16.904 -9.532 -7.842 1.00 88.69 238 GLU A CA 1
ATOM 1937 C C . GLU A 1 238 ? 15.764 -10.371 -8.427 1.00 88.69 238 GLU A C 1
ATOM 1939 O O . GLU A 1 238 ? 15.256 -10.091 -9.513 1.00 88.69 238 GLU A O 1
ATOM 1944 N N . THR A 1 239 ? 15.287 -11.359 -7.666 1.00 85.94 239 THR A N 1
ATOM 1945 C CA . THR A 1 239 ? 14.175 -12.220 -8.089 1.00 85.94 239 THR A CA 1
ATOM 1946 C C . THR A 1 239 ? 12.909 -11.403 -8.344 1.00 85.94 239 THR A C 1
ATOM 1948 O O . THR A 1 239 ? 12.297 -11.511 -9.404 1.00 85.94 239 THR A O 1
ATOM 1951 N N . ILE A 1 240 ? 12.517 -10.558 -7.387 1.00 88.62 240 ILE A N 1
ATOM 1952 C CA . ILE A 1 240 ? 11.299 -9.749 -7.468 1.00 88.62 240 ILE A CA 1
ATOM 1953 C C . ILE A 1 240 ? 11.409 -8.684 -8.571 1.00 88.62 240 ILE A C 1
ATOM 1955 O O . ILE A 1 240 ? 10.459 -8.478 -9.330 1.00 88.62 240 ILE A O 1
ATOM 1959 N N . GLY A 1 241 ? 12.554 -8.016 -8.704 1.00 88.75 241 GLY A N 1
ATOM 1960 C CA . GLY A 1 241 ? 12.778 -6.979 -9.712 1.00 88.75 241 GLY A CA 1
ATOM 1961 C C . GLY A 1 241 ? 12.675 -7.496 -11.144 1.00 88.75 241 GLY A C 1
ATOM 1962 O O . GLY A 1 241 ? 12.113 -6.811 -12.003 1.00 88.75 241 GLY A O 1
ATOM 1963 N N . ASN A 1 242 ? 13.108 -8.734 -11.384 1.00 85.19 242 ASN A N 1
ATOM 1964 C CA . ASN A 1 242 ? 13.015 -9.372 -12.696 1.00 85.19 242 ASN A CA 1
ATOM 1965 C C . ASN A 1 242 ? 11.591 -9.815 -13.074 1.00 85.19 242 ASN A C 1
ATOM 1967 O O . ASN A 1 242 ? 11.299 -9.969 -14.260 1.00 85.19 242 ASN A O 1
ATOM 1971 N N . ILE A 1 243 ? 10.680 -9.965 -12.106 1.00 83.12 243 ILE A N 1
ATOM 1972 C CA . ILE A 1 243 ? 9.322 -10.472 -12.366 1.00 83.12 243 ILE A CA 1
ATOM 1973 C C . ILE A 1 243 ? 8.221 -9.418 -12.261 1.00 83.12 243 ILE A C 1
ATOM 1975 O O . ILE A 1 243 ? 7.190 -9.557 -12.916 1.00 83.12 243 ILE A O 1
ATOM 1979 N N . LEU A 1 244 ? 8.415 -8.354 -11.476 1.00 87.31 244 LEU A N 1
ATOM 1980 C CA . LEU A 1 244 ? 7.387 -7.327 -11.306 1.00 87.31 244 LEU A CA 1
ATOM 1981 C C . LEU A 1 244 ? 7.046 -6.641 -12.641 1.00 87.31 244 LEU A C 1
ATOM 1983 O O . LEU A 1 244 ? 7.948 -6.446 -13.464 1.00 87.31 244 LEU A O 1
ATOM 1987 N N . PRO A 1 245 ? 5.783 -6.213 -12.846 1.00 86.81 245 PRO A N 1
ATOM 1988 C CA . PRO A 1 245 ? 5.408 -5.427 -14.019 1.00 86.81 245 PRO A CA 1
ATOM 1989 C C . PRO A 1 245 ? 6.150 -4.094 -14.077 1.00 86.81 245 PRO A C 1
ATOM 1991 O O . PRO A 1 245 ? 6.360 -3.440 -13.046 1.00 86.81 245 PRO A O 1
ATOM 1994 N N . LEU A 1 246 ? 6.461 -3.630 -15.288 1.00 88.62 246 LEU A N 1
ATOM 1995 C CA . LEU A 1 246 ? 7.221 -2.393 -15.471 1.00 88.62 246 LEU A CA 1
ATOM 1996 C C . LEU A 1 246 ? 6.513 -1.154 -14.910 1.00 88.62 246 LEU A C 1
ATOM 1998 O O . LEU A 1 246 ? 7.185 -0.259 -14.407 1.00 88.62 246 LEU A O 1
ATOM 2002 N N . ASN A 1 247 ? 5.176 -1.111 -14.891 1.00 87.69 247 ASN A N 1
ATOM 2003 C CA . ASN A 1 247 ? 4.429 -0.031 -14.227 1.00 87.69 247 ASN A CA 1
ATOM 2004 C C . ASN A 1 247 ? 4.680 0.028 -12.709 1.00 87.69 247 ASN A C 1
ATOM 2006 O O . ASN A 1 247 ? 4.731 1.112 -12.124 1.00 87.69 247 ASN A O 1
ATOM 2010 N N . THR A 1 248 ? 4.893 -1.123 -12.061 1.00 90.62 248 THR A N 1
ATOM 2011 C CA . THR A 1 248 ? 5.258 -1.162 -10.637 1.00 90.62 248 THR A CA 1
ATOM 2012 C C . THR A 1 248 ? 6.660 -0.584 -10.441 1.00 90.62 248 THR A C 1
ATOM 2014 O O . THR A 1 248 ? 6.841 0.288 -9.591 1.00 90.62 248 THR A O 1
ATOM 2017 N N . LEU A 1 249 ? 7.631 -0.992 -11.271 1.00 92.19 249 LEU A N 1
ATOM 2018 C CA . LEU A 1 249 ? 8.998 -0.455 -11.232 1.00 92.19 249 LEU A CA 1
ATOM 2019 C C . LEU A 1 249 ? 9.042 1.046 -11.556 1.00 92.19 249 LEU A C 1
ATOM 2021 O O . LEU A 1 249 ? 9.739 1.792 -10.869 1.00 92.19 249 LEU A O 1
ATOM 2025 N N . LYS A 1 250 ? 8.247 1.510 -12.530 1.00 90.94 250 LYS A N 1
ATOM 2026 C CA . LYS A 1 250 ? 8.075 2.933 -12.854 1.00 90.94 250 LYS A CA 1
ATOM 2027 C C . LYS A 1 250 ? 7.593 3.718 -11.636 1.00 90.94 250 LYS A C 1
ATOM 2029 O O . LYS A 1 250 ? 8.189 4.735 -11.301 1.00 90.94 250 LYS A O 1
ATOM 2034 N N . GLY A 1 251 ? 6.553 3.244 -10.946 1.00 90.62 251 GLY A N 1
ATOM 2035 C CA . GLY A 1 251 ? 6.051 3.903 -9.737 1.00 90.62 251 GLY A CA 1
ATOM 2036 C C . GLY A 1 251 ? 7.107 3.997 -8.629 1.00 90.62 251 GLY A C 1
ATOM 2037 O O . GLY A 1 251 ? 7.283 5.058 -8.032 1.00 90.62 251 GLY A O 1
ATOM 2038 N N . LEU A 1 252 ? 7.874 2.922 -8.405 1.00 92.50 252 LEU A N 1
ATOM 2039 C CA . LEU A 1 252 ? 8.998 2.944 -7.462 1.00 92.50 252 LEU A CA 1
ATOM 2040 C C . LEU A 1 252 ? 10.085 3.938 -7.881 1.00 92.50 252 LEU A C 1
ATOM 2042 O O . LEU A 1 252 ? 10.594 4.669 -7.034 1.00 92.50 252 LEU A O 1
ATOM 2046 N N . PHE A 1 253 ? 10.425 3.991 -9.169 1.00 91.88 253 PHE A N 1
ATOM 2047 C CA . PHE A 1 253 ? 11.410 4.932 -9.695 1.00 91.88 253 PHE A CA 1
ATOM 2048 C C . PHE A 1 253 ? 10.971 6.375 -9.460 1.00 91.88 253 PHE A C 1
ATOM 2050 O O . PHE A 1 253 ? 11.739 7.164 -8.921 1.00 91.88 253 PHE A O 1
ATOM 2057 N N . LEU A 1 254 ? 9.724 6.698 -9.807 1.00 89.44 254 LEU A N 1
ATOM 2058 C CA . LEU A 1 254 ? 9.148 8.032 -9.651 1.00 89.44 254 LEU A CA 1
ATOM 2059 C C . LEU A 1 254 ? 9.129 8.492 -8.185 1.00 89.44 254 LEU A C 1
ATOM 2061 O O . LEU A 1 254 ? 9.449 9.646 -7.894 1.00 89.44 254 LEU A O 1
ATOM 2065 N N . ARG A 1 255 ? 8.826 7.579 -7.255 1.00 88.81 255 ARG A N 1
ATOM 2066 C CA . ARG A 1 255 ? 8.886 7.836 -5.809 1.00 88.81 255 ARG A CA 1
ATOM 2067 C C . ARG A 1 255 ? 10.309 8.117 -5.315 1.00 88.81 255 ARG A C 1
ATOM 2069 O O . ARG A 1 255 ? 10.487 8.926 -4.411 1.00 88.81 255 ARG A O 1
ATOM 2076 N N . HIS A 1 256 ? 11.313 7.474 -5.907 1.00 89.62 256 HIS A N 1
ATOM 2077 C CA . HIS A 1 256 ? 12.707 7.507 -5.445 1.00 89.62 256 HIS A CA 1
ATOM 2078 C C . HIS A 1 256 ? 13.659 8.244 -6.386 1.00 89.62 256 HIS A C 1
ATOM 2080 O O . HIS A 1 256 ? 14.859 8.001 -6.346 1.00 89.62 256 HIS A O 1
ATOM 2086 N N . GLN A 1 257 ? 13.164 9.175 -7.205 1.00 86.25 257 GLN A N 1
ATOM 2087 C CA . GLN A 1 257 ? 13.986 9.892 -8.196 1.00 86.25 257 GLN A CA 1
ATOM 2088 C C . GLN A 1 257 ? 15.224 10.585 -7.603 1.00 86.25 257 GLN A C 1
ATOM 2090 O O . GLN A 1 257 ? 16.213 10.781 -8.305 1.00 86.25 257 GLN A O 1
ATOM 2095 N N . ASN A 1 258 ? 15.185 10.934 -6.314 1.00 85.06 258 ASN A N 1
ATOM 2096 C CA . ASN A 1 258 ? 16.288 11.595 -5.616 1.00 85.06 258 ASN A CA 1
ATOM 2097 C C . ASN A 1 258 ? 17.292 10.616 -4.969 1.00 85.06 258 ASN A C 1
ATOM 2099 O O . ASN A 1 258 ? 18.331 11.052 -4.473 1.00 85.06 258 ASN A O 1
ATOM 2103 N N . ASP A 1 259 ? 17.014 9.310 -4.963 1.00 88.81 259 ASP A N 1
ATOM 2104 C CA . ASP A 1 259 ? 17.905 8.273 -4.436 1.00 88.81 259 ASP A CA 1
ATOM 2105 C C . ASP A 1 259 ? 18.686 7.619 -5.584 1.00 88.81 259 ASP A C 1
ATOM 2107 O O . ASP A 1 259 ? 18.189 6.746 -6.297 1.00 88.81 259 ASP A O 1
ATOM 2111 N N . LYS A 1 260 ? 19.951 8.028 -5.749 1.00 87.81 260 LYS A N 1
ATOM 2112 C CA . LYS A 1 260 ? 20.818 7.546 -6.838 1.00 87.81 260 LYS A CA 1
ATOM 2113 C C . LYS A 1 260 ? 21.012 6.027 -6.829 1.00 87.81 260 LYS A C 1
ATOM 2115 O O . LYS A 1 260 ? 21.092 5.427 -7.901 1.00 87.81 260 LYS A O 1
ATOM 2120 N N . GLN A 1 261 ? 21.104 5.405 -5.651 1.00 89.50 261 GLN A N 1
ATOM 2121 C CA . GLN A 1 261 ? 21.307 3.956 -5.553 1.00 89.50 261 GLN A CA 1
ATOM 2122 C C . GLN A 1 261 ? 20.040 3.222 -5.983 1.00 89.50 261 GLN A C 1
ATOM 2124 O O . GLN A 1 261 ? 20.101 2.318 -6.819 1.00 89.50 261 GLN A O 1
ATOM 2129 N N . ARG A 1 262 ? 18.885 3.671 -5.481 1.00 89.94 262 ARG A N 1
ATOM 2130 C CA . ARG A 1 262 ? 17.579 3.112 -5.839 1.00 89.94 262 ARG A CA 1
ATOM 2131 C C . ARG A 1 262 ? 17.272 3.283 -7.323 1.00 89.94 262 ARG A C 1
ATOM 2133 O O . ARG A 1 262 ? 16.817 2.338 -7.960 1.00 89.94 262 ARG A O 1
ATOM 2140 N N . VAL A 1 263 ? 17.571 4.453 -7.883 1.00 90.88 263 VAL A N 1
ATOM 2141 C CA . VAL A 1 263 ? 17.424 4.736 -9.316 1.00 90.88 263 VAL A CA 1
ATOM 2142 C C . VAL A 1 263 ? 18.297 3.806 -10.150 1.00 90.88 263 VAL A C 1
ATOM 2144 O O . VAL A 1 263 ? 17.795 3.212 -11.102 1.00 90.88 263 VAL A O 1
ATOM 2147 N N . SER A 1 264 ? 19.575 3.638 -9.794 1.00 90.75 264 SER A N 1
ATOM 2148 C CA . SER A 1 264 ? 20.481 2.746 -10.527 1.00 90.75 264 SER A CA 1
ATOM 2149 C C . SER A 1 264 ? 19.984 1.299 -10.514 1.00 90.75 264 SER A C 1
ATOM 2151 O O . SER A 1 264 ? 19.975 0.651 -11.558 1.00 90.75 264 SER A O 1
ATOM 2153 N N . LEU A 1 265 ? 19.539 0.810 -9.354 1.00 92.06 265 LEU A N 1
ATOM 2154 C CA . LEU A 1 265 ? 18.997 -0.538 -9.195 1.00 92.06 265 LEU A CA 1
ATOM 2155 C C . LEU A 1 265 ? 17.725 -0.746 -10.031 1.00 92.06 265 LEU A C 1
ATOM 2157 O O . LEU A 1 265 ? 17.619 -1.714 -10.773 1.00 92.06 265 LEU A O 1
ATOM 2161 N N . LEU A 1 266 ? 16.763 0.176 -9.950 1.00 93.56 266 LEU A N 1
ATOM 2162 C CA . LEU A 1 266 ? 15.519 0.071 -10.717 1.00 93.56 266 LEU A CA 1
ATOM 2163 C C . LEU A 1 266 ? 15.773 0.172 -12.224 1.00 93.56 266 LEU A C 1
ATOM 2165 O O . LEU A 1 266 ? 15.137 -0.537 -12.996 1.00 93.56 266 LEU A O 1
ATOM 2169 N N . THR A 1 267 ? 16.718 1.020 -12.641 1.00 91.88 267 THR A N 1
ATOM 2170 C CA . THR A 1 267 ? 17.116 1.147 -14.051 1.00 91.88 267 THR A CA 1
ATOM 2171 C C . THR A 1 267 ? 17.672 -0.172 -14.576 1.00 91.88 267 THR A C 1
ATOM 2173 O O . THR A 1 267 ? 17.285 -0.583 -15.664 1.00 91.88 267 THR A O 1
ATOM 2176 N N . HIS A 1 268 ? 18.497 -0.873 -13.790 1.00 91.12 268 HIS A N 1
ATOM 2177 C CA . HIS A 1 268 ? 19.054 -2.175 -14.165 1.00 91.12 268 HIS A CA 1
ATOM 2178 C C . HIS A 1 268 ? 17.967 -3.206 -14.520 1.00 91.12 268 HIS A C 1
ATOM 2180 O O . HIS A 1 268 ? 18.045 -3.839 -15.571 1.00 91.12 268 HIS A O 1
ATOM 2186 N N . PHE A 1 269 ? 16.908 -3.306 -13.710 1.00 91.12 269 PHE A N 1
ATOM 2187 C CA . PHE A 1 269 ? 15.788 -4.222 -13.974 1.00 91.12 269 PHE A CA 1
ATOM 2188 C C . PHE A 1 269 ? 14.950 -3.851 -15.203 1.00 91.12 269 PHE A C 1
ATOM 2190 O O . PHE A 1 269 ? 14.310 -4.712 -15.807 1.00 91.12 269 PHE A O 1
ATOM 2197 N N . VAL A 1 270 ? 14.913 -2.568 -15.573 1.00 89.88 270 VAL A N 1
ATOM 2198 C CA . VAL A 1 270 ? 14.248 -2.126 -16.808 1.00 89.88 270 VAL A CA 1
ATOM 2199 C C . VAL A 1 270 ? 15.141 -2.394 -18.020 1.00 89.88 270 VAL A C 1
ATOM 2201 O O . VAL A 1 270 ? 14.638 -2.817 -19.057 1.00 89.88 270 VAL A O 1
ATOM 2204 N N . GLU A 1 271 ? 16.459 -2.203 -17.894 1.00 87.44 271 GLU A N 1
ATOM 2205 C CA . GLU A 1 271 ? 17.439 -2.482 -18.954 1.00 87.44 271 GLU A CA 1
ATOM 2206 C C . GLU A 1 271 ? 17.474 -3.954 -19.362 1.00 87.44 271 GLU A C 1
ATOM 2208 O O . GLU A 1 271 ? 17.616 -4.249 -20.549 1.00 87.44 271 GLU A O 1
ATOM 2213 N N . SER A 1 272 ? 17.323 -4.872 -18.404 1.00 82.94 272 SER A N 1
ATOM 2214 C CA . SER A 1 272 ? 17.269 -6.308 -18.691 1.00 82.94 272 SER A CA 1
ATOM 2215 C C . SER A 1 272 ? 15.959 -6.732 -19.367 1.00 82.94 272 SER A C 1
ATOM 2217 O O . SER A 1 272 ? 15.895 -7.808 -19.961 1.00 82.94 272 SER A O 1
ATOM 2219 N N . ARG A 1 273 ? 14.911 -5.895 -19.340 1.00 82.31 273 ARG A N 1
ATOM 2220 C CA . ARG A 1 273 ? 13.574 -6.275 -19.803 1.00 82.31 273 ARG A CA 1
ATOM 2221 C C . ARG A 1 273 ? 13.421 -6.131 -21.317 1.00 82.31 273 ARG A C 1
ATOM 2223 O O . ARG A 1 273 ? 13.492 -5.040 -21.872 1.00 82.31 273 ARG A O 1
ATOM 2230 N N . VAL A 1 274 ? 13.095 -7.232 -21.996 1.00 73.75 274 VAL A N 1
ATOM 2231 C CA . VAL A 1 274 ? 12.887 -7.224 -23.462 1.00 73.75 274 VAL A CA 1
ATOM 2232 C C . VAL A 1 274 ? 11.461 -6.845 -23.870 1.00 73.75 274 VAL A C 1
ATOM 2234 O O . VAL A 1 274 ? 11.259 -6.289 -24.947 1.00 73.75 274 VAL A O 1
ATOM 2237 N N . SER A 1 275 ? 10.454 -7.148 -23.049 1.00 73.38 275 SER A N 1
ATOM 2238 C CA . SER A 1 275 ? 9.054 -6.796 -23.324 1.00 73.38 275 SER A CA 1
ATOM 2239 C C . SER A 1 275 ? 8.216 -6.798 -22.047 1.00 73.38 275 SER A C 1
ATOM 2241 O O . SER A 1 275 ? 8.512 -7.560 -21.129 1.00 73.38 275 SER A O 1
ATOM 2243 N N . ASP A 1 276 ? 7.150 -6.004 -22.031 1.00 78.06 276 ASP A N 1
ATOM 2244 C CA . ASP A 1 276 ? 6.107 -5.969 -21.001 1.00 78.06 276 ASP A CA 1
ATOM 2245 C C . ASP A 1 276 ? 4.759 -5.706 -21.692 1.00 78.06 276 ASP A C 1
ATOM 2247 O O . ASP A 1 276 ? 4.717 -5.125 -22.780 1.00 78.06 276 ASP A O 1
ATOM 2251 N N . ASP A 1 277 ? 3.669 -6.185 -21.095 1.00 69.94 277 ASP A N 1
ATOM 2252 C CA . ASP A 1 277 ? 2.338 -6.158 -21.709 1.00 69.94 277 ASP A CA 1
ATOM 2253 C C . ASP A 1 277 ? 1.753 -4.738 -21.826 1.00 69.94 277 ASP A C 1
ATOM 2255 O O . ASP A 1 277 ? 0.801 -4.520 -22.579 1.00 69.94 277 ASP A O 1
ATOM 2259 N N . GLN A 1 278 ? 2.283 -3.771 -21.069 1.00 72.12 278 GLN A N 1
ATOM 2260 C CA . GLN A 1 278 ? 1.689 -2.438 -20.909 1.00 72.12 278 GLN A CA 1
ATOM 2261 C C . GLN A 1 278 ? 2.667 -1.298 -21.152 1.00 72.12 278 GLN A C 1
ATOM 2263 O O . GLN A 1 278 ? 2.247 -0.219 -21.569 1.00 72.12 278 GLN A O 1
ATOM 2268 N N . VAL A 1 279 ? 3.951 -1.509 -20.868 1.00 80.44 279 VAL A N 1
ATOM 2269 C CA . VAL A 1 279 ? 4.974 -0.467 -20.970 1.00 80.44 279 VAL A CA 1
ATOM 2270 C C . VAL A 1 279 ? 6.067 -0.912 -21.925 1.00 80.44 279 VAL A C 1
ATOM 2272 O O . VAL A 1 279 ? 6.617 -1.998 -21.792 1.00 80.44 279 VAL A O 1
ATOM 2275 N N . ASN A 1 280 ? 6.446 -0.052 -22.869 1.00 85.44 280 ASN A N 1
ATOM 2276 C CA . ASN A 1 280 ? 7.624 -0.302 -23.688 1.00 85.44 280 ASN A CA 1
ATOM 2277 C C . ASN A 1 280 ? 8.897 -0.118 -22.830 1.00 85.44 280 ASN A C 1
ATOM 2279 O O . ASN A 1 280 ? 9.150 1.005 -22.376 1.00 85.44 280 ASN A O 1
ATOM 2283 N N . PRO A 1 281 ? 9.726 -1.165 -22.622 1.00 86.81 281 PRO A N 1
ATOM 2284 C CA . PRO A 1 281 ? 10.920 -1.060 -21.783 1.00 86.81 281 PRO A CA 1
ATOM 2285 C C . PRO A 1 281 ? 11.900 0.016 -22.263 1.00 86.81 281 PRO A C 1
ATOM 2287 O O . PRO A 1 281 ? 12.472 0.736 -21.448 1.00 86.81 281 PRO A O 1
ATOM 2290 N N . ALA A 1 282 ? 12.063 0.176 -23.582 1.00 88.12 282 ALA A N 1
ATOM 2291 C CA . ALA A 1 282 ? 12.988 1.153 -24.153 1.00 88.12 282 ALA A CA 1
ATOM 2292 C C . ALA A 1 282 ? 12.531 2.601 -23.912 1.00 88.12 282 ALA A C 1
ATOM 2294 O O . ALA A 1 282 ? 13.359 3.476 -23.652 1.00 88.12 282 ALA A O 1
ATOM 2295 N N . GLU A 1 283 ? 11.221 2.853 -23.970 1.00 87.94 283 GLU A N 1
ATOM 2296 C CA . GLU A 1 283 ? 10.645 4.172 -23.680 1.00 87.94 283 GLU A CA 1
ATOM 2297 C C . GLU A 1 283 ? 10.769 4.511 -22.193 1.00 87.94 283 GLU A C 1
ATOM 2299 O O . GLU A 1 283 ? 11.235 5.600 -21.853 1.00 87.94 283 GLU A O 1
ATOM 2304 N N . LEU A 1 284 ? 10.437 3.561 -21.311 1.00 88.75 284 LEU A N 1
ATOM 2305 C CA . LEU A 1 284 ? 10.593 3.740 -19.867 1.00 88.75 284 LEU A CA 1
ATOM 2306 C C . LEU A 1 284 ? 12.060 3.973 -19.491 1.00 88.75 284 LEU A C 1
ATOM 2308 O O . LEU A 1 284 ? 12.368 4.870 -18.710 1.00 88.75 284 LEU A O 1
ATOM 2312 N N . LEU A 1 285 ? 12.982 3.213 -20.080 1.00 89.88 285 LEU A N 1
ATOM 2313 C CA . LEU A 1 285 ? 14.409 3.386 -19.841 1.00 89.88 285 LEU A CA 1
ATOM 2314 C C . LEU A 1 285 ? 14.894 4.784 -20.250 1.00 89.88 285 LEU A C 1
ATOM 2316 O O . LEU A 1 285 ? 15.680 5.403 -19.530 1.00 89.88 285 LEU A O 1
ATOM 2320 N N . ALA A 1 286 ? 14.428 5.291 -21.394 1.00 88.94 286 ALA A N 1
ATOM 2321 C CA . ALA A 1 286 ? 14.745 6.643 -21.839 1.00 88.94 286 ALA A CA 1
ATOM 2322 C C . ALA A 1 286 ? 14.186 7.702 -20.870 1.00 88.94 286 ALA A C 1
ATOM 2324 O O . ALA A 1 286 ? 14.904 8.634 -20.504 1.00 88.94 286 ALA A O 1
ATOM 2325 N N . GLU A 1 287 ? 12.945 7.539 -20.402 1.00 87.25 287 GLU A N 1
ATOM 2326 C CA . GLU A 1 287 ? 12.324 8.402 -19.385 1.00 87.25 287 GLU A CA 1
ATOM 2327 C C . GLU A 1 287 ? 13.137 8.419 -18.080 1.00 87.25 287 GLU A C 1
ATOM 2329 O O . GLU A 1 287 ? 13.428 9.492 -17.540 1.00 87.25 287 GLU A O 1
ATOM 2334 N N . MET A 1 288 ? 13.556 7.243 -17.602 1.00 87.94 288 MET A N 1
ATOM 2335 C CA . MET A 1 288 ? 14.331 7.099 -16.369 1.00 87.94 288 MET A CA 1
ATOM 2336 C C . MET A 1 288 ? 15.710 7.752 -16.481 1.00 87.94 288 MET A C 1
ATOM 2338 O O . MET A 1 288 ? 16.108 8.503 -15.592 1.00 87.94 288 MET A O 1
ATOM 2342 N N . LYS A 1 289 ? 16.411 7.539 -17.601 1.00 85.38 289 LYS A N 1
ATOM 2343 C CA . LYS A 1 289 ? 17.730 8.141 -17.860 1.00 85.38 289 LYS A CA 1
ATOM 2344 C C . LYS A 1 289 ? 17.675 9.660 -17.994 1.00 85.38 289 LYS A C 1
ATOM 2346 O O . LYS A 1 289 ? 18.590 10.331 -17.532 1.00 85.38 289 LYS A O 1
ATOM 2351 N N . ASN A 1 290 ? 16.612 10.201 -18.588 1.00 80.56 290 ASN A N 1
ATOM 2352 C CA . ASN A 1 290 ? 16.435 11.648 -18.737 1.00 80.56 290 ASN A CA 1
ATOM 2353 C C . ASN A 1 290 ? 16.048 12.337 -17.420 1.00 80.56 290 ASN A C 1
ATOM 2355 O O . ASN A 1 290 ? 16.327 13.521 -17.242 1.00 80.56 290 ASN A O 1
ATOM 2359 N N . SER A 1 291 ? 15.393 11.602 -16.519 1.00 72.50 291 SER A N 1
ATOM 2360 C CA . SER A 1 291 ? 14.916 12.110 -15.225 1.00 72.50 291 SER A CA 1
ATOM 2361 C C . SER A 1 291 ? 15.938 11.918 -14.098 1.00 72.50 291 SER A C 1
ATOM 2363 O O . SER A 1 291 ? 15.879 12.621 -13.092 1.00 72.50 291 SER A O 1
ATOM 2365 N N . ALA A 1 292 ? 16.884 10.989 -14.256 1.00 64.12 292 ALA A N 1
ATOM 2366 C CA . ALA A 1 292 ? 18.018 10.825 -13.359 1.00 64.12 292 ALA A CA 1
ATOM 2367 C C . ALA A 1 292 ? 19.014 11.980 -13.564 1.00 64.12 292 ALA A C 1
ATOM 2369 O O . ALA A 1 292 ? 19.819 11.977 -14.495 1.00 64.12 292 ALA A O 1
ATOM 2370 N N . ILE A 1 293 ? 18.975 12.981 -12.682 1.00 55.19 293 ILE A N 1
ATOM 2371 C CA . ILE A 1 293 ? 20.046 13.979 -12.585 1.00 55.19 293 ILE A CA 1
ATOM 2372 C C . ILE A 1 293 ? 21.267 13.267 -11.979 1.00 55.19 293 ILE A C 1
ATOM 2374 O O . ILE A 1 293 ? 21.390 13.148 -10.757 1.00 55.19 293 ILE A O 1
ATOM 2378 N N . PHE A 1 294 ? 22.133 12.723 -12.836 1.00 46.34 294 PHE A N 1
ATOM 2379 C CA . PHE A 1 294 ? 23.399 12.109 -12.424 1.00 46.34 294 PHE A CA 1
ATOM 2380 C C . PHE A 1 294 ? 24.379 13.141 -11.862 1.00 46.34 294 PHE A C 1
ATOM 2382 O O . PHE A 1 294 ? 24.557 14.212 -12.480 1.00 46.34 294 PHE A O 1
#

Secondary structure (DSSP, 8-state):
--SGGGHHHHHTTEETTEE-GGGS-GGG-TTHHHHHHHHTGGG--S--HHHHHHHHHHSTT-TTHHHHHHHHHHHSPPPHHHHHHHHHHHHHHHHHTTSTTSTGGGTTTTSHHHHHHHHH--TTTHHHH--HHHHHHHHHHHHHHTTTEEEEEEEETTTTEEEEEEEE-TTSHHHHHHHSHHHHHHHHHHHHHH-TT-THHHHHHHSB----SS-SHHHHHHHHHHHHHHHS-HHHHHHHHHHS-HHHHHHHHHHTTT-HHHHHHHHHHHHT----SSS-HHHHHHHHHHH---